Protein AF-A0AAE7DR07-F1 (afdb_monomer_lite)

Structure (mmCIF, N/CA/C/O backbone):
data_AF-A0AAE7DR07-F1
#
_entry.id   AF-A0AAE7DR07-F1
#
loop_
_atom_site.group_PDB
_atom_site.id
_atom_site.type_symbol
_atom_site.label_atom_id
_atom_site.label_alt_id
_atom_site.label_comp_id
_atom_site.label_asym_id
_atom_site.label_entity_id
_atom_site.label_seq_id
_atom_site.pdbx_PDB_ins_code
_atom_site.Cartn_x
_atom_site.Cartn_y
_atom_site.Cartn_z
_atom_site.occupancy
_atom_site.B_iso_or_equiv
_atom_site.auth_seq_id
_atom_site.auth_comp_id
_atom_site.auth_asym_id
_atom_site.auth_atom_id
_atom_site.pdbx_PDB_model_num
ATOM 1 N N . MET A 1 1 ? 10.749 20.088 -30.456 1.00 59.28 1 MET A N 1
ATOM 2 C CA . MET A 1 1 ? 9.952 19.580 -31.599 1.00 59.28 1 MET A CA 1
ATOM 3 C C . MET A 1 1 ? 8.479 19.833 -31.302 1.00 59.28 1 MET A C 1
ATOM 5 O O . MET A 1 1 ? 8.090 19.685 -30.151 1.00 59.28 1 MET A O 1
ATOM 9 N N . LYS A 1 2 ? 7.671 20.303 -32.264 1.00 79.38 2 LYS A N 1
ATOM 10 C CA . LYS A 1 2 ? 6.249 20.612 -32.000 1.00 79.38 2 LYS A CA 1
ATOM 11 C C . LYS A 1 2 ? 5.462 19.307 -31.802 1.00 79.38 2 LYS A C 1
ATOM 13 O O . LYS A 1 2 ? 5.676 18.372 -32.566 1.00 79.38 2 LYS A O 1
ATOM 18 N N . ARG A 1 3 ? 4.505 19.260 -30.861 1.00 79.38 3 ARG A N 1
ATOM 19 C CA . ARG A 1 3 ? 3.701 18.057 -30.527 1.00 79.38 3 ARG A CA 1
ATOM 20 C C . ARG A 1 3 ? 3.133 17.329 -31.753 1.00 79.38 3 ARG A C 1
ATOM 22 O O . ARG A 1 3 ? 3.210 16.110 -31.819 1.00 79.38 3 ARG A O 1
ATOM 29 N N . LYS A 1 4 ? 2.629 18.065 -32.755 1.00 85.88 4 LYS A N 1
ATOM 30 C CA . LYS A 1 4 ? 2.121 17.493 -34.021 1.00 85.88 4 LYS A CA 1
ATOM 31 C C . LYS A 1 4 ? 3.193 16.727 -34.807 1.00 85.88 4 LYS A C 1
ATOM 33 O O . LYS A 1 4 ? 2.910 15.668 -35.351 1.00 85.88 4 LYS A O 1
ATOM 38 N N . GLN A 1 5 ? 4.415 17.252 -34.843 1.00 86.31 5 GLN A N 1
ATOM 39 C CA . GLN A 1 5 ? 5.543 16.614 -35.517 1.00 86.31 5 GLN A CA 1
ATOM 40 C C . GLN A 1 5 ? 5.990 15.366 -34.752 1.00 86.31 5 GLN A C 1
ATOM 42 O O . GLN A 1 5 ? 6.134 14.311 -35.355 1.00 86.31 5 GLN A O 1
ATOM 47 N N . SER A 1 6 ? 6.104 15.450 -33.421 1.00 87.19 6 SER A N 1
ATOM 48 C CA . SER A 1 6 ? 6.412 14.279 -32.593 1.00 87.19 6 SER A CA 1
ATOM 49 C C . SER A 1 6 ? 5.360 13.176 -32.727 1.00 87.19 6 SER A C 1
ATOM 51 O O . SER A 1 6 ? 5.711 12.004 -32.805 1.00 87.19 6 SER A O 1
ATOM 53 N N . LEU A 1 7 ? 4.076 13.538 -32.809 1.00 88.56 7 LEU A N 1
ATOM 54 C CA . LEU A 1 7 ? 2.988 12.580 -33.005 1.00 88.56 7 LEU A CA 1
ATOM 55 C C . LEU A 1 7 ? 3.084 11.879 -34.365 1.00 88.56 7 LEU A C 1
ATOM 57 O O . LEU A 1 7 ? 2.931 10.664 -34.427 1.00 88.56 7 LEU A O 1
ATOM 61 N N . SER A 1 8 ? 3.383 12.621 -35.434 1.00 90.44 8 SER A N 1
ATOM 62 C CA . SER A 1 8 ? 3.589 12.038 -36.765 1.00 90.44 8 SER A CA 1
ATOM 63 C C . SER A 1 8 ? 4.778 11.079 -36.799 1.00 90.44 8 SER A C 1
ATOM 65 O O . SER A 1 8 ? 4.710 10.053 -37.467 1.00 90.44 8 SER A O 1
ATOM 67 N N . THR A 1 9 ? 5.867 11.410 -36.102 1.00 89.44 9 THR A N 1
ATOM 68 C CA . THR A 1 9 ? 7.101 10.618 -36.142 1.00 89.44 9 THR A CA 1
ATOM 69 C C . THR A 1 9 ? 7.050 9.410 -35.213 1.00 89.44 9 THR A C 1
ATOM 71 O O . THR A 1 9 ? 7.461 8.332 -35.616 1.00 89.44 9 THR A O 1
ATOM 74 N N . TYR A 1 10 ? 6.546 9.559 -33.985 1.00 91.44 10 TYR A N 1
ATOM 75 C CA . TYR A 1 10 ? 6.653 8.533 -32.937 1.00 91.44 10 TYR A CA 1
ATOM 76 C C . TYR A 1 10 ? 5.315 7.929 -32.520 1.00 91.44 10 TYR A C 1
ATOM 78 O O . TYR A 1 10 ? 5.304 6.944 -31.791 1.00 91.44 10 TYR A O 1
ATOM 86 N N . GLY A 1 11 ? 4.179 8.475 -32.965 1.00 88.44 11 GLY A N 1
ATOM 87 C CA . GLY A 1 11 ? 2.856 8.033 -32.512 1.00 88.44 11 GLY A CA 1
ATOM 88 C C . GLY A 1 11 ? 2.575 6.549 -32.766 1.00 88.44 11 GLY A C 1
ATOM 89 O O . GLY A 1 11 ? 1.855 5.930 -31.986 1.00 88.44 11 GLY A O 1
ATOM 90 N N . HIS A 1 12 ? 3.188 5.973 -33.804 1.00 90.50 12 HIS A N 1
ATOM 91 C CA . HIS A 1 12 ? 3.085 4.554 -34.153 1.00 90.50 12 HIS A CA 1
ATOM 92 C C . HIS A 1 12 ? 3.744 3.612 -33.129 1.00 90.50 12 HIS A C 1
ATOM 94 O O . HIS A 1 12 ? 3.425 2.428 -33.107 1.00 90.50 12 HIS A O 1
ATOM 100 N N . LEU A 1 13 ? 4.637 4.119 -32.272 1.00 88.88 13 LEU A N 1
ATOM 101 C CA . LEU A 1 13 ? 5.304 3.327 -31.233 1.00 88.88 13 LEU A CA 1
ATOM 102 C C . LEU A 1 13 ? 4.384 3.031 -30.041 1.00 88.88 13 LEU A C 1
ATOM 104 O O . LEU A 1 13 ? 4.622 2.082 -29.300 1.00 88.88 13 LEU A O 1
ATOM 108 N N . TYR A 1 14 ? 3.340 3.840 -29.844 1.00 91.12 14 TYR A N 1
ATOM 109 C CA . TYR A 1 14 ? 2.520 3.820 -28.638 1.00 91.12 14 TYR A CA 1
ATOM 110 C C . TYR A 1 14 ? 1.320 2.884 -28.759 1.00 91.12 14 TYR A C 1
ATOM 112 O O . TYR A 1 14 ? 0.389 3.156 -29.525 1.00 91.12 14 TYR A O 1
ATOM 120 N N . LYS A 1 15 ? 1.289 1.842 -27.925 1.00 86.88 15 LYS A N 1
ATOM 121 C CA . LYS A 1 15 ? 0.175 0.883 -27.841 1.00 86.88 15 LYS A CA 1
ATOM 122 C C . LYS A 1 15 ? -0.757 1.213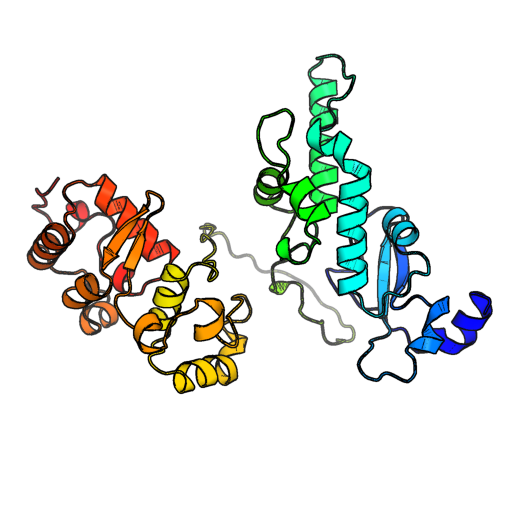 -26.678 1.00 86.88 15 LYS A C 1
ATOM 124 O O . LYS A 1 15 ? -0.283 1.622 -25.623 1.00 86.88 15 LYS A O 1
ATOM 129 N N . ARG A 1 16 ? -2.075 1.050 -26.845 1.00 82.38 16 ARG A N 1
ATOM 130 C CA . ARG A 1 16 ? -3.008 1.162 -25.708 1.00 82.38 16 ARG A CA 1
ATOM 131 C C . ARG A 1 16 ? -2.685 0.062 -24.704 1.00 82.38 16 ARG A C 1
ATOM 133 O O . ARG A 1 16 ? -2.460 -1.073 -25.103 1.00 82.38 16 ARG A O 1
ATOM 140 N N . SER A 1 17 ? -2.592 0.432 -23.436 1.00 70.31 17 SER A N 1
ATOM 141 C CA . SER A 1 17 ? -2.303 -0.495 -22.350 1.00 70.31 17 SER A CA 1
ATOM 142 C C . SER A 1 17 ? -2.982 0.018 -21.095 1.00 70.31 17 SER A C 1
ATOM 144 O O . SER A 1 17 ? -2.925 1.215 -20.810 1.00 70.31 17 SER A O 1
ATOM 146 N N . TYR A 1 18 ? -3.568 -0.900 -20.340 1.00 63.56 18 TYR A N 1
ATOM 147 C CA . TYR A 1 18 ? -4.213 -0.629 -19.064 1.00 63.56 18 TYR A CA 1
ATOM 148 C C . TYR A 1 18 ? -3.291 -1.112 -17.946 1.00 63.56 18 TYR A C 1
ATOM 150 O O . TYR A 1 18 ? -3.250 -2.303 -17.662 1.00 63.56 18 TYR A O 1
ATOM 158 N N . PRO A 1 19 ? -2.439 -0.235 -17.390 1.00 62.09 19 PRO A N 1
ATOM 159 C CA . PRO A 1 19 ? -1.456 -0.646 -16.392 1.00 62.09 19 PRO A CA 1
ATOM 160 C C . PRO A 1 19 ? -2.067 -0.889 -15.009 1.00 62.09 19 PRO A C 1
ATOM 162 O O . PRO A 1 19 ? -1.385 -1.438 -14.152 1.00 62.09 19 PRO A O 1
ATOM 165 N N . VAL A 1 20 ? -3.290 -0.401 -14.774 1.00 63.09 20 VAL A N 1
ATOM 166 C CA . VAL A 1 20 ? -3.906 -0.332 -13.445 1.00 63.09 20 VAL A CA 1
ATOM 167 C C . VAL A 1 20 ? -5.283 -0.992 -13.464 1.00 63.09 20 VAL A C 1
ATOM 169 O O . VAL A 1 20 ? -5.486 -1.913 -12.686 1.00 63.09 20 VAL A O 1
ATOM 172 N N . MET A 1 21 ? -6.206 -0.574 -14.344 1.00 67.00 21 MET A N 1
ATOM 173 C CA . MET A 1 21 ? -7.535 -1.199 -14.521 1.00 67.00 21 MET A CA 1
ATOM 174 C C . MET A 1 21 ? -8.112 -0.933 -15.921 1.00 67.00 21 MET A C 1
ATOM 176 O O . MET A 1 21 ? -7.560 -0.121 -16.665 1.00 67.00 21 MET A O 1
ATOM 180 N N . ASN A 1 22 ? -9.255 -1.554 -16.232 1.00 59.97 22 ASN A N 1
ATOM 181 C CA . ASN A 1 22 ? -10.036 -1.375 -17.463 1.00 59.97 22 ASN A CA 1
ATOM 182 C C . ASN A 1 22 ? -10.351 0.100 -17.814 1.00 59.97 22 ASN A C 1
ATOM 184 O O . ASN A 1 22 ? -10.103 1.043 -17.058 1.00 59.97 22 ASN A O 1
ATOM 188 N N . ASP A 1 23 ? -10.855 0.309 -19.028 1.00 64.81 23 ASP A N 1
ATOM 189 C CA . ASP A 1 23 ? -10.826 1.567 -19.781 1.00 64.81 23 ASP A CA 1
ATOM 190 C C . ASP A 1 23 ? -11.899 2.607 -19.435 1.00 64.81 23 ASP A C 1
ATOM 192 O O . ASP A 1 23 ? -12.171 3.517 -20.218 1.00 64.81 23 ASP A O 1
ATOM 196 N N . ASP A 1 24 ? -12.451 2.534 -18.228 1.00 78.44 24 ASP A N 1
ATOM 197 C CA . ASP A 1 24 ? -13.499 3.428 -17.734 1.00 78.44 24 ASP A CA 1
ATOM 198 C C . ASP A 1 24 ? -12.980 4.486 -16.743 1.00 78.44 24 ASP A C 1
ATOM 200 O O . ASP A 1 24 ? -13.731 5.372 -16.325 1.00 78.44 24 ASP A O 1
ATOM 204 N N . ARG A 1 25 ? -11.702 4.406 -16.344 1.00 86.75 25 ARG A N 1
ATOM 205 C CA . ARG A 1 25 ? -11.130 5.207 -15.249 1.00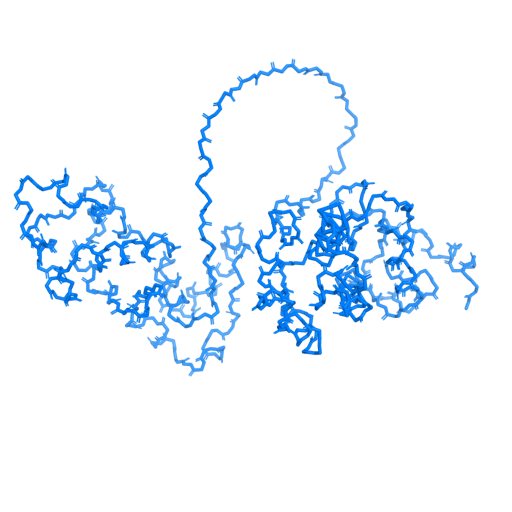 86.75 25 ARG A CA 1
ATOM 206 C C . ARG A 1 25 ? -9.738 5.748 -15.545 1.00 86.75 25 ARG A C 1
ATOM 208 O O . ARG A 1 25 ? -8.923 5.162 -16.260 1.00 86.75 25 ARG A O 1
ATOM 215 N N . CYS A 1 26 ? -9.434 6.876 -14.908 1.00 90.12 26 CYS A N 1
ATOM 216 C CA . CYS A 1 26 ? -8.102 7.458 -14.878 1.00 90.12 26 CYS A CA 1
ATOM 217 C C . CYS A 1 26 ? -7.123 6.493 -14.208 1.00 90.12 26 CYS A C 1
ATOM 219 O O . CYS A 1 26 ? -7.217 6.230 -13.010 1.00 90.12 26 CYS A O 1
ATOM 221 N N . GLN A 1 27 ? -6.114 6.058 -14.953 1.00 86.69 27 GLN A N 1
ATOM 222 C CA . GLN A 1 27 ? -5.135 5.071 -14.500 1.00 86.69 27 GLN A CA 1
ATOM 223 C C . GLN A 1 27 ? -4.257 5.577 -13.339 1.00 86.69 27 GLN A C 1
ATOM 225 O O . GLN A 1 27 ? -3.601 4.781 -12.683 1.00 86.69 27 GLN A O 1
ATOM 230 N N . CYS A 1 28 ? -4.242 6.883 -13.038 1.00 88.94 28 CYS A N 1
ATOM 231 C CA . CYS A 1 28 ? -3.494 7.428 -11.897 1.00 88.94 28 CYS A CA 1
ATOM 232 C C . CYS A 1 28 ? -4.349 7.770 -10.667 1.00 88.94 28 CYS A C 1
ATOM 234 O O . CYS A 1 28 ? -3.791 7.895 -9.580 1.00 88.94 28 CYS A O 1
ATOM 236 N N . CYS A 1 29 ? -5.664 7.983 -10.789 1.00 90.12 29 CYS A N 1
ATOM 237 C CA . CYS A 1 29 ? -6.486 8.406 -9.638 1.00 90.12 29 CYS A CA 1
ATOM 238 C C . CYS A 1 29 ? -7.927 7.878 -9.616 1.00 90.12 29 CYS A C 1
ATOM 240 O O . CYS A 1 29 ? -8.705 8.298 -8.765 1.00 90.12 29 CYS A O 1
ATOM 242 N N . GLY A 1 30 ? -8.316 7.017 -10.554 1.00 88.00 30 GLY A N 1
ATOM 243 C CA . GLY A 1 30 ? -9.626 6.364 -10.557 1.00 88.00 30 GLY A CA 1
ATOM 244 C C . GLY A 1 30 ? -10.815 7.252 -10.939 1.00 88.00 30 GLY A C 1
ATOM 245 O O . GLY A 1 30 ? -11.936 6.758 -10.969 1.00 88.00 30 GLY A O 1
ATOM 246 N N . GLU A 1 31 ? -10.597 8.540 -11.235 1.00 89.00 31 GLU A N 1
ATOM 247 C CA . GLU A 1 31 ? -11.641 9.459 -11.717 1.00 89.00 31 GLU A CA 1
ATOM 248 C C . GLU A 1 31 ? -12.225 8.964 -13.048 1.00 89.00 31 GLU A C 1
ATOM 250 O O . GLU A 1 31 ? -11.477 8.486 -13.896 1.00 89.00 31 GLU A O 1
ATOM 255 N N . GLN A 1 32 ? -13.538 9.092 -13.231 1.00 88.56 32 GLN A N 1
ATOM 256 C CA . GLN A 1 32 ? -14.258 8.606 -14.418 1.00 88.56 32 GLN A CA 1
ATOM 257 C C . GLN A 1 32 ? -14.586 9.736 -15.402 1.00 88.56 32 GLN A C 1
ATOM 259 O O . GLN A 1 32 ? -14.858 9.503 -16.578 1.00 88.56 32 GLN A O 1
ATOM 264 N N . ALA A 1 33 ? -14.558 10.987 -14.940 1.00 84.81 33 ALA A N 1
ATOM 265 C CA . ALA A 1 33 ? -14.891 12.134 -15.768 1.00 84.81 33 ALA A CA 1
ATOM 266 C C . ALA A 1 33 ? -13.686 12.678 -16.557 1.00 84.81 33 ALA A C 1
ATOM 268 O O . ALA A 1 33 ? -12.563 12.764 -16.055 1.00 84.81 33 ALA A O 1
ATOM 269 N N . SER A 1 34 ? -13.963 13.184 -17.767 1.00 87.06 34 SER A N 1
ATOM 270 C CA . SER A 1 34 ? -13.002 13.935 -18.600 1.00 87.06 34 SER A CA 1
ATOM 271 C C . SER A 1 34 ? -11.700 13.171 -18.874 1.00 87.06 34 SER A C 1
ATOM 273 O O . SER A 1 34 ? -10.603 13.672 -18.604 1.00 87.06 34 SER A O 1
ATOM 275 N N . LEU A 1 35 ? -11.845 11.941 -19.366 1.00 90.69 35 LEU A N 1
ATOM 276 C CA . LEU A 1 35 ? -10.747 11.029 -19.655 1.00 90.69 35 LEU A CA 1
ATOM 277 C C . LEU A 1 35 ? -10.160 11.259 -21.049 1.00 90.69 35 LEU A C 1
ATOM 279 O O . LEU A 1 35 ? -10.882 11.380 -22.037 1.00 90.69 35 LEU A O 1
ATOM 283 N N . GLU A 1 36 ? -8.834 11.288 -21.125 1.00 91.25 36 GLU A N 1
ATOM 284 C CA . GLU A 1 36 ? -8.071 11.483 -22.351 1.00 91.25 36 GLU A CA 1
ATOM 285 C C . GLU A 1 36 ? -6.917 10.482 -22.434 1.00 91.25 36 GLU A C 1
ATOM 287 O O . GLU A 1 36 ? -6.313 10.101 -21.430 1.00 91.25 36 GLU A O 1
ATOM 292 N N . TRP A 1 37 ? -6.580 10.077 -23.656 1.00 91.00 37 TRP A N 1
ATOM 293 C CA . TRP A 1 37 ? -5.427 9.220 -23.910 1.00 91.00 37 TRP A CA 1
ATOM 294 C C . TRP A 1 37 ? -4.125 10.020 -23.833 1.00 91.00 37 TRP A C 1
ATOM 296 O O . TRP A 1 37 ? -3.835 10.843 -24.708 1.00 91.00 37 TRP A O 1
ATOM 306 N N . ASP A 1 38 ? -3.316 9.727 -22.821 1.00 91.06 38 ASP A N 1
ATOM 307 C CA . ASP A 1 38 ? -1.972 10.270 -22.661 1.00 91.06 38 ASP A CA 1
ATOM 308 C C . ASP A 1 38 ? -0.902 9.309 -23.197 1.00 91.06 38 ASP A C 1
ATOM 310 O O . ASP A 1 38 ? -1.106 8.099 -23.280 1.00 91.06 38 ASP A O 1
ATOM 314 N N . HIS A 1 39 ? 0.241 9.868 -23.591 1.00 91.50 39 HIS A N 1
ATOM 315 C CA . HIS A 1 39 ? 1.392 9.127 -24.099 1.00 91.50 39 HIS A CA 1
ATOM 316 C C . HIS A 1 39 ? 2.428 8.976 -22.980 1.00 91.50 39 HIS A C 1
ATOM 318 O O . HIS A 1 39 ? 2.892 9.973 -22.430 1.00 91.50 39 HIS A O 1
ATOM 324 N N . CYS A 1 40 ? 2.830 7.741 -22.679 1.00 89.00 40 CYS A N 1
ATOM 325 C CA . CYS A 1 40 ? 3.895 7.422 -21.734 1.00 89.00 40 CYS A CA 1
ATOM 326 C C . CYS A 1 40 ? 5.031 6.667 -22.452 1.00 89.00 40 CYS A C 1
ATOM 328 O O . CYS A 1 40 ? 4.776 5.576 -22.968 1.00 89.00 40 CYS A O 1
ATOM 330 N N . PRO A 1 41 ? 6.260 7.213 -22.522 1.00 89.94 41 PRO A N 1
ATOM 331 C CA . PRO A 1 41 ? 6.664 8.566 -22.107 1.00 89.94 41 PRO A CA 1
ATOM 332 C C . PRO A 1 41 ? 5.957 9.663 -22.917 1.00 89.94 41 PRO A C 1
ATOM 334 O O . PRO A 1 41 ? 5.370 9.372 -23.958 1.00 89.94 41 PRO A O 1
ATOM 337 N N . ALA A 1 42 ? 6.026 10.928 -22.489 1.00 91.06 42 ALA A N 1
ATOM 338 C CA . ALA A 1 42 ? 5.371 12.028 -23.206 1.00 91.06 42 ALA A CA 1
ATOM 339 C C . ALA A 1 42 ? 5.782 12.064 -24.692 1.00 91.06 42 ALA A C 1
ATOM 341 O O . ALA A 1 42 ? 6.959 11.957 -25.039 1.00 91.06 42 ALA A O 1
ATOM 342 N N . ILE A 1 43 ? 4.812 12.245 -25.597 1.00 90.12 43 ILE A N 1
ATOM 343 C CA . ILE A 1 43 ? 5.061 12.177 -27.052 1.00 90.12 43 ILE A CA 1
ATOM 344 C C . ILE A 1 43 ? 6.137 13.173 -27.512 1.00 90.12 43 ILE A C 1
ATOM 346 O O . ILE A 1 43 ? 6.881 12.917 -28.453 1.00 90.12 43 ILE A O 1
ATOM 350 N N . THR A 1 44 ? 6.242 14.315 -26.837 1.00 88.44 44 THR A N 1
ATOM 351 C CA . THR A 1 44 ? 7.212 15.389 -27.096 1.00 88.44 44 THR A CA 1
ATOM 352 C C . THR A 1 44 ? 8.644 15.032 -26.684 1.00 88.44 44 THR A C 1
ATOM 354 O O . THR A 1 44 ? 9.584 15.670 -27.168 1.00 88.44 44 THR A O 1
ATOM 357 N N . THR A 1 45 ? 8.820 14.020 -25.830 1.00 87.62 45 THR A N 1
ATOM 358 C CA . THR A 1 45 ? 10.110 13.543 -25.309 1.00 87.62 45 THR A CA 1
ATOM 359 C C . THR A 1 45 ? 10.490 12.155 -25.835 1.00 87.62 45 THR A C 1
ATOM 361 O O . THR A 1 45 ? 11.613 11.709 -25.610 1.00 87.62 45 THR A O 1
ATOM 364 N N . ALA A 1 46 ? 9.616 11.516 -26.623 1.00 86.94 46 ALA A N 1
ATOM 365 C CA . ALA A 1 46 ? 9.789 10.188 -27.219 1.00 86.94 46 ALA A CA 1
ATOM 366 C C . ALA A 1 46 ? 11.166 9.953 -27.870 1.00 86.94 46 ALA A C 1
ATOM 368 O O . ALA A 1 46 ? 11.758 8.883 -27.714 1.00 86.94 46 ALA A O 1
ATOM 369 N N . GLN A 1 47 ? 11.715 10.962 -28.556 1.00 89.31 47 GLN A N 1
ATOM 370 C CA . GLN A 1 47 ? 13.023 10.880 -29.216 1.00 89.31 47 GLN A CA 1
ATOM 371 C C . GLN A 1 47 ? 14.179 10.521 -28.271 1.00 89.31 47 GLN A C 1
ATOM 373 O O . GLN A 1 47 ? 15.180 9.973 -28.725 1.00 89.31 47 GLN A O 1
ATOM 378 N N . LEU A 1 48 ? 14.055 10.830 -26.976 1.00 88.94 48 LEU A N 1
ATOM 379 C CA . LEU A 1 48 ? 15.085 10.554 -25.973 1.00 88.94 48 LEU A CA 1
ATOM 380 C C . LEU A 1 48 ? 15.126 9.075 -25.578 1.00 88.94 48 LEU A C 1
ATOM 382 O O . LEU A 1 48 ? 16.147 8.597 -25.096 1.00 88.94 48 LEU A O 1
ATOM 386 N N . PHE A 1 49 ? 14.031 8.350 -25.809 1.00 87.31 49 PHE A N 1
ATOM 387 C CA . PHE A 1 49 ? 13.840 6.986 -25.323 1.00 87.31 49 PHE A CA 1
ATOM 388 C C . PHE A 1 49 ? 13.781 5.946 -26.443 1.00 87.31 49 PHE A C 1
ATOM 390 O O . PHE A 1 49 ? 13.901 4.760 -26.175 1.00 87.31 49 PHE A O 1
ATOM 397 N N . VAL A 1 50 ? 13.667 6.371 -27.707 1.00 86.25 50 VAL A N 1
ATOM 398 C CA . VAL A 1 50 ? 13.455 5.479 -28.865 1.00 86.25 50 VAL A CA 1
ATOM 399 C C . VAL A 1 50 ? 14.540 4.413 -29.055 1.00 86.25 50 VAL A C 1
ATOM 401 O O . VAL A 1 50 ? 14.280 3.372 -29.644 1.00 86.25 50 VAL A O 1
ATOM 404 N N . ARG A 1 51 ? 15.766 4.675 -28.587 1.00 84.38 51 ARG A N 1
ATOM 405 C CA . ARG A 1 51 ? 16.895 3.734 -28.684 1.00 84.38 51 ARG A CA 1
ATOM 406 C C . ARG A 1 51 ? 17.027 2.817 -27.465 1.00 84.38 51 ARG A C 1
ATOM 408 O O . ARG A 1 51 ? 17.935 1.997 -27.442 1.00 84.38 51 ARG A O 1
ATOM 415 N N . ASN A 1 52 ? 16.179 2.994 -26.454 1.00 81.06 52 ASN A N 1
ATOM 416 C CA . ASN A 1 52 ? 16.192 2.209 -25.231 1.00 81.06 52 ASN A CA 1
ATOM 417 C C . ASN A 1 52 ? 15.094 1.143 -25.307 1.00 81.06 52 ASN A C 1
ATOM 419 O O . ASN A 1 52 ? 13.909 1.442 -25.174 1.00 81.06 52 ASN A O 1
ATOM 423 N N . ASP A 1 53 ? 15.512 -0.098 -25.514 1.00 76.69 53 ASP A N 1
ATOM 424 C CA . ASP A 1 53 ? 14.660 -1.282 -25.631 1.00 76.69 53 ASP A CA 1
ATOM 425 C C . ASP A 1 53 ? 13.902 -1.628 -24.340 1.00 76.69 53 ASP A C 1
ATOM 427 O O . ASP A 1 53 ? 12.877 -2.307 -24.388 1.00 76.69 53 ASP A O 1
ATOM 431 N N . LYS A 1 54 ? 14.350 -1.117 -23.188 1.00 76.44 54 LYS A N 1
ATOM 432 C CA . LYS A 1 54 ? 13.686 -1.324 -21.892 1.00 76.44 54 LYS A CA 1
ATOM 433 C C . LYS A 1 54 ? 12.485 -0.404 -21.669 1.00 76.44 54 LYS A C 1
ATOM 435 O O . LYS A 1 54 ? 11.705 -0.645 -20.750 1.00 76.44 54 LYS A O 1
ATOM 440 N N . ILE A 1 55 ? 12.328 0.656 -22.467 1.00 78.44 55 ILE A N 1
ATOM 441 C CA . ILE A 1 55 ? 11.247 1.632 -22.287 1.00 78.44 55 ILE A CA 1
ATOM 442 C C . ILE A 1 55 ? 10.054 1.253 -23.158 1.00 78.44 55 ILE A C 1
ATOM 444 O O . ILE A 1 55 ? 10.119 1.244 -24.387 1.00 78.44 55 ILE A O 1
ATOM 448 N N . ARG A 1 56 ? 8.925 0.977 -22.502 1.00 82.25 56 ARG A N 1
ATOM 449 C CA . ARG A 1 56 ? 7.664 0.664 -23.175 1.00 82.25 56 ARG A CA 1
ATOM 450 C C . ARG A 1 56 ? 6.921 1.948 -23.533 1.00 82.25 56 ARG A C 1
ATOM 452 O O . ARG A 1 56 ? 6.615 2.758 -22.665 1.00 82.25 56 ARG A O 1
ATOM 459 N N . PHE A 1 57 ? 6.572 2.084 -24.808 1.00 85.69 57 PHE A N 1
ATOM 460 C CA . PHE A 1 57 ? 5.750 3.175 -25.322 1.00 85.69 57 PHE A CA 1
ATOM 461 C C . PHE A 1 57 ? 4.272 2.780 -25.245 1.00 85.69 57 PHE A C 1
ATOM 463 O O . PHE A 1 57 ? 3.790 1.967 -26.039 1.00 85.69 57 PHE A O 1
ATOM 470 N N . ILE A 1 58 ? 3.547 3.338 -24.277 1.00 87.12 58 ILE A N 1
ATOM 471 C CA . ILE A 1 58 ? 2.148 2.989 -24.008 1.00 87.12 58 ILE A CA 1
ATOM 472 C C . ILE A 1 58 ? 1.233 4.215 -23.983 1.00 87.12 58 ILE A C 1
ATOM 474 O O . ILE A 1 58 ? 1.659 5.325 -23.663 1.00 87.12 58 ILE A O 1
ATOM 478 N N . LYS A 1 59 ? -0.044 4.015 -24.311 1.00 89.12 59 LYS A N 1
ATOM 479 C CA . LYS A 1 59 ? -1.108 4.996 -24.094 1.00 89.12 59 LYS A CA 1
ATOM 480 C C . LYS A 1 59 ? -1.907 4.601 -22.873 1.00 89.12 59 LYS A C 1
ATOM 482 O O . LYS A 1 59 ? -2.374 3.467 -22.809 1.00 89.12 59 LYS A O 1
ATOM 487 N N . VAL A 1 60 ? -2.082 5.551 -21.966 1.00 87.94 60 VAL A N 1
ATOM 488 C CA . VAL A 1 60 ? -2.816 5.369 -20.712 1.00 87.94 60 VAL A CA 1
ATOM 489 C C . VAL A 1 60 ? -3.940 6.386 -20.627 1.00 87.94 60 VAL A C 1
ATOM 491 O O . VAL A 1 60 ? -3.805 7.514 -21.102 1.00 87.94 60 VAL A O 1
ATOM 494 N N . LEU A 1 61 ? -5.065 5.977 -20.055 1.00 89.62 61 LEU A N 1
ATOM 495 C CA . LEU A 1 61 ? -6.234 6.831 -19.921 1.00 89.62 61 LEU A CA 1
ATOM 496 C C . LEU A 1 61 ? -6.106 7.685 -18.656 1.00 89.62 61 LEU A C 1
ATOM 498 O O . LEU A 1 61 ? -5.996 7.147 -17.558 1.00 89.62 61 LEU A O 1
ATOM 502 N N . LEU A 1 62 ? -6.098 9.009 -18.783 1.00 92.19 62 LEU A N 1
ATOM 503 C CA . LEU A 1 62 ? -5.933 9.927 -17.654 1.00 92.19 62 LEU A CA 1
ATOM 504 C C . LEU A 1 62 ? -7.052 10.960 -17.620 1.00 92.19 62 LEU A C 1
ATOM 506 O O . LEU A 1 62 ? -7.472 11.464 -18.657 1.00 92.19 62 LEU A O 1
ATOM 510 N N . CYS A 1 63 ? -7.489 11.345 -16.422 1.00 93.62 63 CYS A N 1
ATOM 511 C CA . CYS A 1 63 ? -8.323 12.531 -16.276 1.00 93.62 63 CYS A CA 1
ATOM 512 C C . CYS A 1 63 ? -7.500 13.797 -16.549 1.00 93.62 63 CYS A C 1
ATOM 514 O O . CYS A 1 63 ? -6.274 13.823 -16.376 1.00 93.62 63 CYS A O 1
ATOM 516 N N . LYS A 1 64 ? -8.192 14.876 -16.922 1.00 92.75 64 LYS A N 1
ATOM 517 C CA . LYS A 1 64 ? -7.584 16.175 -17.243 1.00 92.75 64 LYS A CA 1
ATOM 518 C C . LYS A 1 64 ? -6.592 16.676 -16.187 1.00 92.75 64 LYS A C 1
ATOM 520 O O . LYS A 1 64 ? -5.544 17.205 -16.540 1.00 92.75 64 LYS A O 1
ATOM 525 N N . GLU A 1 65 ? -6.897 16.510 -14.900 1.00 93.81 65 GLU A N 1
ATOM 526 C CA . GLU A 1 65 ? -6.004 16.953 -13.824 1.00 93.81 65 GLU A CA 1
ATOM 527 C C . GLU A 1 65 ? -4.692 16.157 -13.788 1.00 93.81 65 GLU A C 1
ATOM 529 O O . GLU A 1 65 ? -3.622 16.760 -13.764 1.00 93.81 65 GLU A O 1
ATOM 534 N N . CYS A 1 66 ? -4.750 14.823 -13.838 1.00 94.19 66 CYS A N 1
ATOM 535 C CA . CYS A 1 66 ? -3.547 13.986 -13.856 1.00 94.19 66 CYS A CA 1
ATOM 536 C C . CYS A 1 66 ? -2.702 14.242 -15.108 1.00 94.19 66 CYS A C 1
ATOM 538 O O . CYS A 1 66 ? -1.480 14.337 -15.016 1.00 94.19 66 CYS A O 1
ATOM 540 N N . ASN A 1 67 ? -3.353 14.420 -16.260 1.00 92.06 67 ASN A N 1
ATOM 541 C CA . ASN A 1 67 ? -2.674 14.751 -17.510 1.00 92.06 67 ASN A CA 1
ATOM 542 C C . ASN A 1 67 ? -1.941 16.107 -17.413 1.00 92.06 67 ASN A C 1
ATOM 544 O O . ASN A 1 67 ? -0.793 16.230 -17.833 1.00 92.06 67 ASN A O 1
ATOM 548 N N . LEU A 1 68 ? -2.556 17.115 -16.779 1.00 91.81 68 LEU A N 1
ATOM 549 C CA . LEU A 1 68 ? -1.922 18.416 -16.530 1.00 91.81 68 LEU A CA 1
ATOM 550 C C . LEU A 1 68 ? -0.753 18.339 -15.540 1.00 91.81 68 LEU A C 1
ATOM 552 O O . LEU A 1 68 ? 0.257 19.005 -15.757 1.00 91.81 68 LEU A O 1
ATOM 556 N N . ILE A 1 69 ? -0.878 17.540 -14.474 1.00 93.19 69 ILE A N 1
ATOM 557 C CA . ILE A 1 69 ? 0.204 17.312 -13.503 1.00 93.19 69 ILE A CA 1
ATOM 558 C C . ILE A 1 69 ? 1.442 16.743 -14.206 1.00 93.19 69 ILE A C 1
ATOM 560 O O . ILE A 1 69 ? 2.560 17.196 -13.955 1.00 93.19 69 ILE A O 1
ATOM 564 N N . LEU A 1 70 ? 1.235 15.760 -15.085 1.00 91.88 70 LEU A N 1
ATOM 565 C CA . LEU A 1 70 ? 2.312 15.071 -15.787 1.00 91.88 70 LEU A CA 1
ATOM 566 C C . LEU A 1 70 ? 2.903 15.907 -16.916 1.00 91.88 70 LEU A C 1
ATOM 568 O O . LEU A 1 70 ? 4.125 15.983 -17.034 1.00 91.88 70 LEU A O 1
ATOM 572 N N . SER A 1 71 ? 2.057 16.555 -17.722 1.00 87.06 71 SER A N 1
ATOM 573 C CA . SER A 1 71 ? 2.479 17.403 -18.839 1.00 87.06 71 SER A CA 1
ATOM 574 C C . SER A 1 71 ? 3.578 16.716 -19.684 1.00 87.06 71 SER A C 1
ATOM 576 O O . SER A 1 71 ? 3.547 15.503 -19.914 1.00 87.06 71 SER A O 1
ATOM 578 N N . ASP A 1 72 ? 4.577 17.479 -20.123 1.00 80.44 72 ASP A N 1
ATOM 579 C CA . ASP A 1 72 ? 5.748 17.001 -20.862 1.00 80.44 72 ASP A CA 1
ATOM 580 C C . ASP A 1 72 ? 6.937 16.634 -19.941 1.00 80.44 72 ASP A C 1
ATOM 582 O O . ASP A 1 72 ? 8.096 16.708 -20.358 1.00 80.44 72 ASP A O 1
ATOM 586 N N . GLN A 1 73 ? 6.689 16.251 -18.679 1.00 83.81 73 GLN A N 1
ATOM 587 C CA . GLN A 1 73 ? 7.764 15.826 -17.773 1.00 83.81 73 GLN A CA 1
ATOM 588 C C . GLN A 1 73 ? 8.526 14.607 -18.323 1.00 83.81 73 GLN A C 1
ATOM 590 O O . GLN A 1 73 ? 7.956 13.710 -18.955 1.00 83.81 73 GLN A O 1
ATOM 595 N N . LEU A 1 74 ? 9.834 14.569 -18.050 1.00 86.50 74 LEU A N 1
ATOM 596 C CA . LEU A 1 74 ? 10.766 13.523 -18.485 1.00 86.50 74 LEU A CA 1
ATOM 597 C C . LEU A 1 74 ? 10.653 12.262 -17.618 1.00 86.50 74 LEU A C 1
ATOM 599 O O . LEU A 1 74 ? 11.597 11.869 -16.942 1.00 86.50 74 LEU A O 1
ATOM 603 N N . LEU A 1 75 ? 9.480 11.639 -17.650 1.00 85.56 75 LEU A N 1
ATOM 604 C CA . LEU A 1 75 ? 9.181 10.405 -16.930 1.00 85.56 75 LEU A CA 1
ATOM 605 C C . LEU A 1 75 ? 9.059 9.263 -17.954 1.00 85.56 75 LEU A C 1
ATOM 607 O O . LEU A 1 75 ? 8.129 9.303 -18.771 1.00 85.56 75 LEU A O 1
ATOM 611 N N . PRO A 1 76 ? 10.014 8.309 -17.974 1.00 80.62 76 PRO A N 1
ATOM 612 C CA . PRO A 1 76 ? 10.133 7.320 -19.046 1.00 80.62 76 PRO A CA 1
ATOM 613 C C . PRO A 1 76 ? 9.082 6.208 -18.971 1.00 80.62 76 PRO A C 1
ATOM 615 O O . PRO A 1 76 ? 8.703 5.657 -20.001 1.00 80.62 76 PRO A O 1
ATOM 618 N N . ASP A 1 77 ? 8.612 5.886 -17.770 1.00 81.50 77 ASP A N 1
ATOM 619 C CA . ASP A 1 77 ? 7.735 4.753 -17.496 1.00 81.50 77 ASP A CA 1
ATOM 620 C C . ASP A 1 77 ? 6.475 5.164 -16.720 1.00 81.50 77 ASP A C 1
ATOM 622 O O . ASP A 1 77 ? 6.378 6.251 -16.138 1.00 81.50 77 ASP A O 1
ATOM 626 N N . PHE A 1 78 ? 5.479 4.279 -16.749 1.00 84.56 78 PHE A N 1
ATOM 627 C CA . PHE A 1 78 ? 4.198 4.528 -16.105 1.00 84.56 78 PHE A CA 1
ATOM 628 C C . PHE A 1 78 ? 4.279 4.555 -14.574 1.00 84.56 78 PHE A C 1
ATOM 630 O O . PHE A 1 78 ? 3.713 5.494 -14.021 1.00 84.56 78 PHE A O 1
ATOM 637 N N . PRO A 1 79 ? 4.978 3.632 -13.879 1.00 83.25 79 PRO A N 1
ATOM 638 C CA . PRO A 1 79 ? 5.175 3.732 -12.431 1.00 83.25 79 PRO A CA 1
ATOM 639 C C . PRO A 1 79 ? 5.691 5.106 -11.983 1.00 83.25 79 PRO A C 1
ATOM 641 O O . PRO A 1 79 ? 5.088 5.740 -11.119 1.00 83.25 79 PRO A O 1
ATOM 644 N N . SER A 1 80 ? 6.723 5.636 -12.638 1.00 83.06 80 SER A N 1
ATOM 645 C CA . SER A 1 80 ? 7.266 6.967 -12.348 1.00 83.06 80 SER A CA 1
ATOM 646 C C . SER A 1 80 ? 6.210 8.073 -12.494 1.00 83.06 80 SER A C 1
ATOM 648 O O . SER A 1 80 ? 6.087 8.949 -11.633 1.00 83.06 80 SER A O 1
ATOM 650 N N . ARG A 1 81 ? 5.400 8.031 -13.563 1.00 87.38 81 ARG A N 1
ATOM 651 C CA . ARG A 1 81 ? 4.273 8.963 -13.775 1.00 87.38 81 ARG A CA 1
ATOM 652 C C . ARG A 1 81 ? 3.187 8.787 -12.712 1.00 87.38 81 ARG A C 1
ATOM 654 O O . ARG A 1 81 ? 2.709 9.773 -12.155 1.00 87.38 81 ARG A O 1
ATOM 661 N N . PHE A 1 82 ? 2.825 7.549 -12.400 1.00 88.88 82 PHE A N 1
ATOM 662 C CA . PHE A 1 82 ? 1.821 7.204 -11.403 1.00 88.88 82 PHE A CA 1
ATOM 663 C C . PHE A 1 82 ? 2.172 7.794 -10.033 1.00 88.88 82 PHE A C 1
ATOM 665 O O . PHE A 1 82 ? 1.389 8.575 -9.491 1.00 88.88 82 PHE A O 1
ATOM 672 N N . TYR A 1 83 ? 3.374 7.514 -9.522 1.00 86.69 83 TYR A N 1
ATOM 673 C CA . TYR A 1 83 ? 3.826 8.027 -8.227 1.00 86.69 83 TYR A CA 1
ATOM 674 C C . TYR A 1 83 ? 3.965 9.549 -8.218 1.00 86.69 83 TYR A C 1
ATOM 676 O O . TYR A 1 83 ? 3.518 10.191 -7.270 1.00 86.69 83 TYR A O 1
ATOM 684 N N . THR A 1 84 ? 4.446 10.149 -9.312 1.00 90.62 84 THR A N 1
ATOM 685 C CA . THR A 1 84 ? 4.482 11.614 -9.448 1.00 90.62 84 THR A CA 1
ATOM 686 C C . THR A 1 84 ? 3.089 12.230 -9.294 1.00 90.62 84 THR A C 1
ATOM 688 O O . THR A 1 84 ? 2.927 13.253 -8.630 1.00 90.62 84 THR A O 1
ATOM 691 N N . VAL A 1 85 ? 2.050 11.618 -9.874 1.00 93.81 85 VAL A N 1
ATOM 692 C CA . VAL A 1 85 ? 0.673 12.100 -9.697 1.00 93.81 85 VAL A CA 1
ATOM 693 C C . VAL A 1 85 ? 0.230 11.988 -8.240 1.00 93.81 85 VAL A C 1
ATOM 695 O O . VAL A 1 85 ? -0.369 12.936 -7.732 1.00 93.81 85 VAL A O 1
ATOM 698 N N . LYS A 1 86 ? 0.536 10.880 -7.553 1.00 91.56 86 LYS A N 1
ATOM 699 C CA . LYS A 1 86 ? 0.171 10.692 -6.137 1.00 91.56 86 LYS A CA 1
ATOM 700 C C . LYS A 1 86 ? 0.774 11.764 -5.246 1.00 91.56 86 LYS A C 1
ATOM 702 O O . LYS A 1 86 ? 0.061 12.414 -4.485 1.00 91.56 86 LYS A O 1
ATOM 707 N N . GLU A 1 87 ? 2.067 11.992 -5.408 1.00 93.50 87 GLU A N 1
ATOM 708 C CA . GLU A 1 87 ? 2.815 13.017 -4.691 1.00 93.50 87 GLU A CA 1
ATOM 709 C C . GLU A 1 87 ? 2.224 14.415 -4.912 1.00 93.50 87 GLU A C 1
ATOM 711 O O . GLU A 1 87 ? 1.943 15.144 -3.961 1.00 93.50 87 GLU A O 1
ATOM 716 N N . ARG A 1 88 ? 1.927 14.769 -6.164 1.00 94.94 88 ARG A N 1
ATOM 717 C CA . ARG A 1 88 ? 1.364 16.082 -6.509 1.00 94.94 88 ARG A CA 1
ATOM 718 C C . ARG A 1 88 ? -0.064 16.282 -6.013 1.00 94.94 88 ARG A C 1
ATOM 720 O O . ARG A 1 88 ? -0.411 17.399 -5.630 1.00 94.94 88 ARG A O 1
ATOM 727 N N . LEU A 1 89 ? -0.885 15.231 -6.000 1.00 94.56 89 LEU A N 1
ATOM 728 C CA . LEU A 1 89 ? -2.216 15.280 -5.391 1.00 94.56 89 LEU A CA 1
ATOM 729 C C . LEU A 1 89 ? -2.117 15.489 -3.873 1.00 94.56 89 LEU A C 1
ATOM 731 O O . LEU A 1 89 ? -2.838 16.332 -3.339 1.00 94.56 89 LEU A O 1
ATOM 735 N N . LEU A 1 90 ? -1.188 14.801 -3.199 1.00 93.88 90 LEU A N 1
ATOM 736 C CA . LEU A 1 90 ? -0.917 14.987 -1.770 1.00 93.88 90 LEU A CA 1
ATOM 737 C C . LEU A 1 90 ? -0.456 16.411 -1.444 1.00 93.88 90 LEU A C 1
ATOM 739 O O . LEU A 1 90 ? -0.983 17.022 -0.518 1.00 93.88 90 LEU A O 1
ATOM 743 N N . GLU A 1 91 ? 0.489 16.970 -2.208 1.00 94.50 91 GLU A N 1
ATOM 744 C CA . GLU A 1 91 ? 0.936 18.358 -2.013 1.00 94.50 91 GLU A CA 1
ATOM 745 C C . GLU A 1 91 ? -0.213 19.349 -2.174 1.00 94.50 91 GLU A C 1
ATOM 747 O O . GLU A 1 91 ? -0.387 20.245 -1.349 1.00 94.50 91 GLU A O 1
ATOM 752 N N . ARG A 1 92 ? -0.996 19.185 -3.244 1.00 94.62 92 ARG A N 1
ATOM 753 C CA . ARG A 1 92 ? -2.067 20.113 -3.597 1.00 94.62 92 ARG A CA 1
ATOM 754 C C . ARG A 1 92 ? -3.192 20.126 -2.568 1.00 94.62 92 ARG A C 1
ATOM 756 O O . ARG A 1 92 ? -3.717 21.195 -2.276 1.00 94.62 92 ARG A O 1
ATOM 763 N N . HIS A 1 93 ? -3.558 18.957 -2.049 1.00 94.38 93 HIS A N 1
ATOM 764 C CA . HIS A 1 93 ? -4.709 18.787 -1.162 1.00 94.38 93 HIS A CA 1
ATOM 765 C C . HIS A 1 93 ? -4.330 18.619 0.309 1.00 94.38 93 HIS A C 1
ATOM 767 O O . HIS A 1 93 ? -5.197 18.329 1.123 1.00 94.38 93 HIS A O 1
ATOM 773 N N . LYS A 1 94 ? -3.065 18.838 0.687 1.00 94.38 94 LYS A N 1
ATOM 774 C CA . LYS A 1 94 ? -2.594 18.685 2.072 1.00 94.38 94 LYS A CA 1
ATOM 775 C C . LYS A 1 94 ? -3.495 19.383 3.095 1.00 94.38 94 LYS A C 1
ATOM 777 O O . LYS A 1 94 ? -3.840 18.783 4.104 1.00 94.38 94 LYS A O 1
ATOM 782 N N . HIS A 1 95 ? -3.851 20.643 2.851 1.00 92.69 95 HIS A N 1
ATOM 783 C CA . HIS A 1 95 ? -4.678 21.409 3.786 1.00 92.69 95 HIS A CA 1
ATOM 784 C C . HIS A 1 95 ? -6.101 20.851 3.881 1.00 92.69 95 HIS A C 1
ATOM 786 O O . HIS A 1 95 ? -6.556 20.602 4.991 1.00 92.69 95 HIS A O 1
ATOM 792 N N . ASP A 1 96 ? -6.733 20.557 2.738 1.00 93.12 96 ASP A N 1
ATOM 793 C CA . ASP A 1 96 ? -8.049 19.903 2.675 1.00 93.12 96 ASP A CA 1
ATOM 794 C C . ASP A 1 96 ? -8.052 18.536 3.392 1.00 93.12 96 ASP A C 1
ATOM 796 O O . ASP A 1 96 ? -9.055 18.152 3.981 1.00 93.12 96 ASP A O 1
ATOM 800 N N . LEU A 1 97 ? -6.950 17.778 3.332 1.00 92.69 97 LEU A N 1
ATOM 801 C CA . LEU A 1 97 ? -6.831 16.480 4.004 1.00 92.69 97 LEU A CA 1
ATOM 802 C C . LEU A 1 97 ? -6.704 16.637 5.521 1.00 92.69 97 LEU A C 1
ATOM 804 O O . LEU A 1 97 ? -7.374 15.929 6.263 1.00 92.69 97 LEU A O 1
ATOM 808 N N . ILE A 1 98 ? -5.870 17.574 5.982 1.00 93.06 98 ILE A N 1
ATOM 809 C CA . ILE A 1 98 ? -5.683 17.842 7.416 1.00 93.06 98 ILE A CA 1
ATOM 810 C C . ILE A 1 98 ? -6.990 18.342 8.040 1.00 93.06 98 ILE A C 1
ATOM 812 O O . ILE A 1 98 ? -7.348 17.918 9.133 1.00 93.06 98 ILE A O 1
ATOM 816 N N . SER A 1 99 ? -7.726 19.210 7.347 1.00 90.50 99 SER A N 1
ATOM 817 C CA . SER A 1 99 ? -8.998 19.744 7.839 1.00 90.50 99 SER A CA 1
ATOM 818 C C . SER A 1 99 ? -10.200 18.837 7.589 1.00 90.50 99 SER A C 1
ATOM 820 O O . SER A 1 99 ? -11.317 19.215 7.936 1.00 90.50 99 SER A O 1
ATOM 822 N N . GLU A 1 100 ? -10.006 17.672 6.963 1.00 90.12 100 GLU A N 1
ATOM 823 C CA . GLU A 1 100 ? -11.091 16.777 6.531 1.00 90.12 100 GLU A CA 1
ATOM 824 C C . GLU A 1 100 ? -12.125 17.499 5.653 1.00 90.12 100 GLU A C 1
ATOM 826 O O . GLU A 1 100 ? -13.319 17.220 5.694 1.00 90.12 100 GLU A O 1
ATOM 831 N N . CYS A 1 101 ? -11.666 18.478 4.866 1.00 89.00 101 CYS A N 1
ATOM 832 C CA . CYS A 1 101 ? -12.485 19.365 4.043 1.00 89.00 101 CYS A CA 1
ATOM 833 C C . CYS A 1 101 ? -13.503 20.217 4.824 1.00 89.00 101 CYS A C 1
ATOM 835 O O . CYS A 1 101 ? -14.436 20.745 4.216 1.00 89.00 101 CYS A O 1
ATOM 837 N N . ARG A 1 102 ? -13.326 20.390 6.139 1.00 86.31 102 ARG A N 1
ATOM 838 C CA . ARG A 1 102 ? -14.256 21.123 7.019 1.00 86.31 102 ARG A CA 1
ATOM 839 C C . ARG A 1 102 ? -13.928 22.610 7.168 1.00 86.31 102 ARG A C 1
ATOM 841 O O . ARG A 1 102 ? -14.633 23.321 7.887 1.00 86.31 102 ARG A O 1
ATOM 848 N N . ASP A 1 103 ? -12.899 23.103 6.478 1.00 69.25 103 ASP A N 1
ATOM 849 C CA . ASP A 1 103 ? -12.500 24.511 6.531 1.00 69.25 103 ASP A CA 1
ATOM 850 C C . ASP A 1 103 ? -13.670 25.435 6.151 1.00 69.25 103 ASP A C 1
ATOM 852 O O . ASP A 1 103 ? -14.178 25.408 5.029 1.00 69.25 103 ASP A O 1
ATOM 856 N N . ASN A 1 104 ? -14.062 26.304 7.088 1.00 59.62 104 ASN A N 1
ATOM 857 C CA . ASN A 1 104 ? -15.082 27.349 6.924 1.00 59.62 104 ASN A CA 1
ATOM 858 C C . ASN A 1 104 ? -16.545 26.877 6.787 1.00 59.62 104 ASN A C 1
ATOM 860 O O . ASN A 1 104 ? -17.390 27.665 6.354 1.00 59.62 104 ASN A O 1
ATOM 864 N N . MET A 1 105 ? -16.887 25.638 7.155 1.00 59.78 105 MET A N 1
ATOM 865 C CA . MET A 1 105 ? -18.281 25.181 7.080 1.00 59.78 105 MET A CA 1
ATOM 866 C C . MET A 1 105 ? -19.111 25.565 8.316 1.00 59.78 105 MET A C 1
ATOM 868 O O . MET A 1 105 ? -18.688 25.399 9.458 1.00 59.78 105 MET A O 1
ATOM 872 N N . VAL A 1 106 ? -20.339 26.045 8.080 1.00 58.75 106 VAL A N 1
ATOM 873 C CA . VAL A 1 106 ? -21.395 26.146 9.105 1.00 58.75 106 VAL A CA 1
ATOM 874 C C . VAL A 1 106 ? -21.656 24.735 9.637 1.00 58.75 106 VAL A C 1
ATOM 876 O O . VAL A 1 106 ? -21.686 23.802 8.846 1.00 58.75 106 VAL A O 1
ATOM 879 N N . THR A 1 107 ? -21.860 24.538 10.936 1.00 71.12 107 THR A N 1
ATOM 880 C CA . THR A 1 107 ? -22.061 23.218 11.573 1.00 71.12 107 THR A CA 1
ATOM 881 C C . THR A 1 107 ? -23.464 22.633 11.341 1.00 71.12 107 THR A C 1
ATOM 883 O O . THR A 1 107 ? -24.115 22.141 12.260 1.00 71.12 107 THR A O 1
ATOM 886 N N . THR A 1 108 ? -23.968 22.702 10.108 1.00 81.00 108 THR A N 1
ATOM 887 C CA . THR A 1 108 ? -25.193 21.990 9.722 1.00 81.00 108 THR A CA 1
ATOM 888 C C . THR A 1 108 ? -24.881 20.532 9.397 1.00 81.00 108 THR A C 1
ATOM 890 O O . THR A 1 108 ? -23.777 20.198 8.973 1.00 81.00 108 THR A O 1
ATOM 893 N N . THR A 1 109 ? -25.861 19.646 9.549 1.00 83.62 109 THR A N 1
ATOM 894 C CA . THR A 1 109 ? -25.702 18.231 9.185 1.00 83.62 109 THR A CA 1
ATOM 895 C C . THR A 1 109 ? -25.350 18.052 7.705 1.00 83.62 109 THR A C 1
ATOM 897 O O . THR A 1 109 ? -24.522 17.212 7.370 1.00 83.62 109 THR A O 1
ATOM 900 N N . GLU A 1 110 ? -25.927 18.869 6.818 1.00 84.62 110 GLU A N 1
ATOM 901 C CA . GLU A 1 110 ? -25.692 18.756 5.373 1.00 84.62 110 GLU A CA 1
ATOM 902 C C . GLU A 1 110 ? -24.286 19.207 4.964 1.00 84.62 110 GLU A C 1
ATOM 904 O O . GLU A 1 110 ? -23.642 18.563 4.141 1.00 84.62 110 GLU A O 1
ATOM 909 N N . SER A 1 111 ? -23.763 20.278 5.558 1.00 82.62 111 SER A N 1
ATOM 910 C CA . SER A 1 111 ? -22.391 20.719 5.289 1.00 82.62 111 SER A CA 1
ATOM 911 C C . SER A 1 111 ? -21.351 19.710 5.781 1.00 82.62 111 SER A C 1
ATOM 913 O O . SER A 1 111 ? -20.386 19.460 5.067 1.00 82.62 111 SER A O 1
ATOM 915 N N . LEU A 1 112 ? -21.565 19.075 6.939 1.00 84.31 112 LEU A N 1
ATOM 916 C CA . LEU A 1 112 ? -20.696 17.989 7.409 1.00 84.31 112 LEU A CA 1
ATOM 917 C C . LEU A 1 112 ? -20.712 16.797 6.444 1.00 84.31 112 LEU A C 1
ATOM 919 O O . LEU A 1 112 ? -19.652 16.321 6.053 1.00 84.31 112 LEU A O 1
ATOM 923 N N . ARG A 1 113 ? -21.900 16.391 5.978 1.00 87.62 113 ARG A N 1
ATOM 924 C CA . ARG A 1 113 ? -22.051 15.316 4.986 1.00 87.62 113 ARG A CA 1
ATOM 925 C C . ARG A 1 113 ? -21.291 15.619 3.689 1.00 87.62 113 ARG A C 1
ATOM 927 O O . ARG A 1 113 ? -20.588 14.760 3.171 1.00 87.62 113 ARG A O 1
ATOM 934 N N . LEU A 1 114 ? -21.393 16.849 3.179 1.00 87.19 114 LEU A N 1
ATOM 935 C CA . LEU A 1 114 ? -20.674 17.281 1.974 1.00 87.19 114 LEU A CA 1
ATOM 936 C C . LEU A 1 114 ? -19.151 17.327 2.171 1.00 87.19 114 LEU A C 1
ATOM 938 O O . LEU A 1 114 ? -18.407 17.029 1.233 1.00 87.19 114 LEU A O 1
ATOM 942 N N . ALA A 1 115 ? -18.681 17.706 3.363 1.00 87.81 115 ALA A N 1
ATOM 943 C CA . ALA A 1 115 ? -17.261 17.676 3.699 1.00 87.81 115 ALA A CA 1
ATOM 944 C C . ALA A 1 115 ? -16.732 16.237 3.731 1.00 87.81 115 ALA A C 1
ATOM 946 O O . ALA A 1 115 ? -15.712 15.961 3.099 1.00 87.81 115 ALA A O 1
ATOM 947 N N . ASP A 1 116 ? -17.463 15.319 4.368 1.00 86.94 116 ASP A N 1
ATOM 948 C CA . ASP A 1 116 ? -17.104 13.901 4.434 1.00 86.94 116 ASP A CA 1
ATOM 949 C C . ASP A 1 116 ? -17.086 13.264 3.032 1.00 86.94 116 ASP A C 1
ATOM 951 O O . ASP A 1 116 ? -16.119 12.593 2.670 1.00 86.94 116 ASP A O 1
ATOM 955 N N . ASP A 1 117 ? -18.087 13.546 2.188 1.00 88.75 117 ASP A N 1
ATOM 956 C CA . ASP A 1 117 ? -18.120 13.099 0.785 1.00 88.75 117 ASP A CA 1
ATOM 957 C C . ASP A 1 117 ? -16.887 13.600 0.007 1.00 88.75 117 ASP A C 1
ATOM 959 O O . ASP A 1 117 ? -16.248 12.850 -0.742 1.00 88.75 117 ASP A O 1
ATOM 963 N N . LYS A 1 118 ? -16.516 14.876 0.190 1.00 90.94 118 LYS A N 1
ATOM 964 C CA . LYS A 1 118 ? -15.343 15.480 -0.461 1.00 90.94 118 LYS A CA 1
ATOM 965 C C . LYS A 1 118 ? -14.038 14.864 0.052 1.00 90.94 118 LYS A C 1
ATOM 967 O O . LYS A 1 118 ? -13.153 14.579 -0.758 1.00 90.94 118 LYS A O 1
ATOM 972 N N . PHE A 1 119 ? -13.922 14.645 1.359 1.00 91.50 119 PHE A N 1
ATOM 973 C CA . PHE A 1 119 ? -12.754 14.035 1.990 1.00 91.50 119 PHE A CA 1
ATOM 974 C C . PHE A 1 119 ? -12.558 12.592 1.512 1.00 91.50 119 PHE A C 1
ATOM 976 O O . PHE A 1 119 ? -11.489 12.260 0.997 1.00 91.50 119 PHE A O 1
ATOM 983 N N . ASN A 1 120 ? -13.617 11.777 1.541 1.00 89.12 120 ASN A N 1
ATOM 984 C CA . ASN A 1 120 ? -13.604 10.403 1.035 1.00 89.12 120 ASN A CA 1
ATOM 985 C C . ASN A 1 120 ? -13.230 10.350 -0.451 1.00 89.12 120 ASN A C 1
ATOM 987 O O . ASN A 1 120 ? -12.384 9.551 -0.855 1.00 89.12 120 ASN A O 1
ATOM 991 N N . LYS A 1 121 ? -13.778 11.255 -1.274 1.00 89.56 121 LYS A N 1
ATOM 992 C CA . LYS A 1 121 ? -13.408 11.339 -2.693 1.00 89.56 121 LYS A CA 1
ATOM 993 C C . LYS A 1 121 ? -11.924 11.679 -2.883 1.00 89.56 121 LYS A C 1
ATOM 995 O O . LYS A 1 121 ? -11.289 11.129 -3.784 1.00 89.56 121 LYS A O 1
ATOM 1000 N N . LEU A 1 122 ? -11.351 12.574 -2.076 1.00 91.62 122 LEU A N 1
ATOM 1001 C CA . LEU A 1 122 ? -9.921 12.899 -2.148 1.00 91.62 122 LEU A CA 1
ATOM 1002 C C . LEU A 1 122 ? -9.043 11.715 -1.735 1.00 91.62 122 LEU A C 1
ATOM 1004 O O . LEU A 1 122 ? -8.085 11.406 -2.447 1.00 91.62 122 LEU A O 1
ATOM 1008 N N . LEU A 1 123 ? -9.395 11.033 -0.643 1.00 89.69 123 LEU A N 1
ATOM 1009 C CA . LEU A 1 123 ? -8.704 9.828 -0.187 1.00 89.69 123 LEU A CA 1
ATOM 1010 C C . LEU A 1 123 ? -8.726 8.736 -1.260 1.00 89.69 123 LEU A C 1
ATOM 1012 O O . LEU A 1 123 ? -7.664 8.231 -1.619 1.00 89.69 123 LEU A O 1
ATOM 1016 N N . HIS A 1 124 ? -9.889 8.466 -1.864 1.00 86.81 124 HIS A N 1
ATOM 1017 C CA . HIS A 1 124 ? -10.018 7.527 -2.982 1.00 86.81 124 HIS A CA 1
ATOM 1018 C C . HIS A 1 124 ? -9.064 7.868 -4.123 1.00 86.81 124 HIS A C 1
ATOM 1020 O O . HIS A 1 124 ? -8.317 7.023 -4.610 1.00 86.81 124 HIS A O 1
ATOM 1026 N N . ARG A 1 125 ? -9.036 9.134 -4.550 1.00 89.56 125 ARG A N 1
ATOM 1027 C CA . ARG A 1 125 ? -8.170 9.560 -5.657 1.00 89.56 125 ARG A CA 1
ATOM 1028 C C . ARG A 1 125 ? -6.685 9.379 -5.348 1.00 89.56 125 ARG A C 1
ATOM 1030 O O . ARG A 1 125 ? -5.915 8.988 -6.232 1.00 89.56 125 ARG A O 1
ATOM 1037 N N . ILE A 1 126 ? -6.279 9.680 -4.117 1.00 89.75 126 ILE A N 1
ATOM 1038 C CA . ILE A 1 126 ? -4.891 9.564 -3.667 1.00 89.75 126 ILE A CA 1
ATOM 1039 C C . ILE A 1 126 ? -4.495 8.097 -3.544 1.00 89.75 126 ILE A C 1
ATOM 1041 O O . ILE A 1 126 ? -3.490 7.704 -4.134 1.00 89.75 126 ILE A O 1
ATOM 1045 N N . GLY A 1 127 ? -5.284 7.272 -2.870 1.00 84.38 127 GLY A N 1
ATOM 1046 C CA . GLY A 1 127 ? -4.918 5.879 -2.661 1.00 84.38 127 GLY A CA 1
ATOM 1047 C C . GLY A 1 127 ? -5.151 4.977 -3.881 1.00 84.38 127 GLY A C 1
ATOM 1048 O O . GLY A 1 127 ? -4.540 3.922 -3.952 1.00 84.38 127 GLY A O 1
ATOM 1049 N N . PHE A 1 128 ? -5.947 5.372 -4.885 1.00 84.62 128 PHE A N 1
ATOM 1050 C CA . PHE A 1 128 ? -6.277 4.510 -6.033 1.00 84.62 128 PHE A CA 1
ATOM 1051 C C . PHE A 1 128 ? -5.039 3.857 -6.681 1.00 84.62 128 PHE A C 1
ATOM 1053 O O . PHE A 1 128 ? -4.191 4.558 -7.236 1.00 84.62 128 PHE A O 1
ATOM 1060 N N . GLY A 1 129 ? -4.923 2.528 -6.623 1.00 72.88 129 GLY A N 1
ATOM 1061 C CA . GLY A 1 129 ? -3.774 1.779 -7.156 1.00 72.88 129 GLY A CA 1
ATOM 1062 C C . GLY A 1 129 ? -2.454 1.932 -6.393 1.00 72.88 129 GLY A C 1
ATOM 1063 O O . GLY A 1 129 ? -1.432 1.419 -6.840 1.00 72.88 129 GLY A O 1
ATOM 1064 N N . LEU A 1 130 ? -2.439 2.637 -5.262 1.00 72.69 130 LEU A N 1
ATOM 1065 C CA . LEU A 1 130 ? -1.263 2.816 -4.419 1.00 72.69 130 LEU A CA 1
ATOM 1066 C C . LEU A 1 130 ? -1.104 1.588 -3.517 1.00 72.69 130 LEU A C 1
ATOM 1068 O O . LEU A 1 130 ? -1.764 1.478 -2.494 1.00 72.69 130 LEU A O 1
ATOM 1072 N N . ILE A 1 131 ? -0.234 0.660 -3.921 1.00 62.38 131 ILE A N 1
ATOM 1073 C CA . ILE A 1 131 ? 0.026 -0.586 -3.178 1.00 62.38 131 ILE A CA 1
ATOM 1074 C C . ILE A 1 131 ? 1.128 -0.390 -2.125 1.00 62.38 131 ILE A C 1
ATOM 1076 O O . ILE A 1 131 ? 1.115 -0.962 -1.041 1.00 62.38 131 ILE A O 1
ATOM 1080 N N . LYS A 1 132 ? 2.112 0.443 -2.457 1.00 63.16 132 LYS A N 1
ATOM 1081 C CA . LYS A 1 132 ? 3.336 0.646 -1.684 1.00 63.16 132 LYS A CA 1
ATOM 1082 C C . LYS A 1 132 ? 3.521 2.133 -1.429 1.00 63.16 132 LYS A C 1
ATOM 1084 O O . LYS A 1 132 ? 3.972 2.861 -2.316 1.00 63.16 132 LYS A O 1
ATOM 1089 N N . VAL A 1 133 ? 3.094 2.599 -0.254 1.00 66.75 133 VAL A N 1
ATOM 1090 C CA . VAL A 1 133 ? 3.213 4.014 0.148 1.00 66.75 133 VAL A CA 1
ATOM 1091 C C . VAL A 1 133 ? 4.670 4.429 0.347 1.00 66.75 133 VAL A C 1
ATOM 1093 O O . VAL A 1 133 ? 4.999 5.588 0.133 1.00 66.75 133 VAL A O 1
ATOM 1096 N N . ASP A 1 134 ? 5.550 3.485 0.683 1.00 65.31 134 ASP A N 1
ATOM 1097 C CA . ASP A 1 134 ? 6.998 3.657 0.857 1.00 65.31 134 ASP A CA 1
ATOM 1098 C C . ASP A 1 134 ? 7.745 3.998 -0.444 1.00 65.31 134 ASP A C 1
ATOM 1100 O O . ASP A 1 134 ? 8.882 4.461 -0.392 1.00 65.31 134 ASP A O 1
ATOM 1104 N N . GLN A 1 135 ? 7.100 3.842 -1.605 1.00 68.94 135 GLN A N 1
ATOM 1105 C CA . GLN A 1 135 ? 7.608 4.347 -2.886 1.00 68.94 135 GLN A CA 1
ATOM 1106 C C . GLN A 1 135 ? 7.363 5.852 -3.090 1.00 68.94 135 GLN A C 1
ATOM 1108 O O . GLN A 1 135 ? 7.902 6.440 -4.028 1.00 68.94 135 GLN A O 1
ATOM 1113 N N . LEU A 1 136 ? 6.575 6.495 -2.224 1.00 77.56 136 LEU A N 1
ATOM 1114 C CA . LEU A 1 136 ? 6.506 7.953 -2.162 1.00 77.56 136 LEU A CA 1
ATOM 1115 C C . LEU A 1 136 ? 7.770 8.497 -1.491 1.00 77.56 136 LEU A C 1
ATOM 1117 O O . LEU A 1 136 ? 8.311 7.905 -0.558 1.00 77.56 136 LEU A O 1
ATOM 1121 N N . SER A 1 137 ? 8.221 9.677 -1.904 1.00 82.56 137 SER A N 1
ATOM 1122 C CA . SER A 1 137 ? 9.347 10.328 -1.236 1.00 82.56 137 SER A CA 1
ATOM 1123 C C . SER A 1 137 ? 9.020 10.694 0.215 1.00 82.56 137 SER A C 1
ATOM 1125 O O . SER A 1 137 ? 7.868 10.944 0.588 1.00 82.56 137 SER A O 1
ATOM 1127 N N . SER A 1 138 ? 10.062 10.808 1.046 1.00 82.69 138 SER A N 1
ATOM 1128 C CA . SER A 1 138 ? 9.943 11.096 2.484 1.00 82.69 138 SER A CA 1
ATOM 1129 C C . SER A 1 138 ? 9.105 12.344 2.787 1.00 82.69 138 SER A C 1
ATOM 1131 O O . SER A 1 138 ? 8.393 12.387 3.787 1.00 82.69 138 SER A O 1
ATOM 1133 N N . LYS A 1 139 ? 9.136 13.345 1.896 1.00 90.94 139 LYS A N 1
ATOM 1134 C CA . LYS A 1 139 ? 8.301 14.550 1.989 1.00 90.94 139 LYS A CA 1
ATOM 1135 C C . LYS A 1 139 ? 6.804 14.219 1.964 1.00 90.94 139 LYS A C 1
ATOM 1137 O O . LYS A 1 139 ? 6.046 14.784 2.747 1.00 90.94 139 LYS A O 1
ATOM 1142 N N . HIS A 1 140 ? 6.373 13.332 1.073 1.00 89.94 140 HIS A N 1
ATOM 1143 C CA . HIS A 1 140 ? 4.963 12.975 0.904 1.00 89.94 140 HIS A CA 1
ATOM 1144 C C . HIS A 1 140 ? 4.521 11.926 1.926 1.00 89.94 140 HIS A C 1
ATOM 1146 O O . HIS A 1 140 ? 3.400 12.003 2.424 1.00 89.94 140 HIS A O 1
ATOM 1152 N N . LEU A 1 141 ? 5.427 11.036 2.343 1.00 85.75 141 LEU A N 1
ATOM 1153 C CA . LEU A 1 141 ? 5.218 10.187 3.518 1.00 85.75 141 LEU A CA 1
ATOM 1154 C C . LEU A 1 141 ? 4.972 11.016 4.788 1.00 85.75 141 LEU A C 1
ATOM 1156 O O . LEU A 1 141 ? 4.117 10.661 5.594 1.00 85.75 141 LEU A O 1
ATOM 1160 N N . ALA A 1 142 ? 5.663 12.147 4.965 1.00 88.19 142 ALA A N 1
ATOM 1161 C CA . ALA A 1 142 ? 5.411 13.046 6.092 1.00 88.19 142 ALA A CA 1
ATOM 1162 C C . ALA A 1 142 ? 4.010 13.688 6.036 1.00 88.19 142 ALA A C 1
ATOM 1164 O O . ALA A 1 142 ? 3.386 13.883 7.077 1.00 88.19 142 ALA A O 1
ATOM 1165 N N . ILE A 1 143 ? 3.487 13.972 4.835 1.00 88.50 143 ILE A N 1
ATOM 1166 C CA . ILE A 1 143 ? 2.098 14.430 4.668 1.00 88.50 143 ILE A CA 1
ATOM 1167 C C . ILE A 1 143 ? 1.134 13.328 5.114 1.00 88.50 143 ILE A C 1
ATOM 1169 O O . ILE A 1 143 ? 0.255 13.595 5.921 1.00 88.50 143 ILE A O 1
ATOM 1173 N N . LEU A 1 144 ? 1.335 12.088 4.658 1.00 88.81 144 LEU A N 1
ATOM 1174 C CA . LEU A 1 144 ? 0.493 10.949 5.039 1.00 88.81 144 LEU A CA 1
ATOM 1175 C C . LEU A 1 144 ? 0.505 10.651 6.549 1.00 88.81 144 LEU A C 1
ATOM 1177 O O . LEU A 1 144 ? -0.502 10.217 7.099 1.00 88.81 144 LEU A O 1
ATOM 1181 N N . ASN A 1 145 ? 1.620 10.917 7.228 1.00 89.50 145 ASN A N 1
ATOM 1182 C CA . ASN A 1 145 ? 1.746 10.747 8.678 1.00 89.50 145 ASN A CA 1
ATOM 1183 C C . ASN A 1 145 ? 1.222 11.939 9.499 1.00 89.50 145 ASN A C 1
ATOM 1185 O O . ASN A 1 145 ? 1.315 11.908 10.722 1.00 89.50 145 ASN A O 1
ATOM 1189 N N . THR A 1 146 ? 0.698 12.989 8.861 1.00 90.25 146 THR A N 1
ATOM 1190 C CA . THR A 1 146 ? 0.107 14.127 9.578 1.00 90.25 146 THR A CA 1
ATOM 1191 C C . THR A 1 146 ? -1.281 13.755 10.111 1.00 90.25 146 THR A C 1
ATOM 1193 O O . THR A 1 146 ? -2.061 13.108 9.409 1.00 90.25 146 THR A O 1
ATOM 1196 N N . GLU A 1 147 ? -1.583 14.170 11.341 1.00 91.50 147 GLU A N 1
ATOM 1197 C CA . GLU A 1 147 ? -2.908 14.019 11.954 1.00 91.50 147 GLU A CA 1
ATOM 1198 C C . GLU A 1 147 ? -3.936 14.946 11.295 1.00 91.50 147 GLU A C 1
ATOM 1200 O O . GLU A 1 147 ? -3.654 16.111 10.994 1.00 91.50 147 GLU A O 1
ATOM 1205 N N . THR A 1 148 ? -5.131 14.411 11.058 1.00 91.31 148 THR A N 1
ATOM 1206 C CA . THR A 1 148 ? -6.295 15.171 10.605 1.00 91.31 148 THR A CA 1
ATOM 1207 C C . THR A 1 148 ? -7.037 15.794 11.789 1.00 91.31 148 THR A C 1
ATOM 1209 O O . THR A 1 148 ? -6.687 15.578 12.950 1.00 91.31 148 THR A O 1
ATOM 1212 N N . LEU A 1 149 ? -8.090 16.564 11.508 1.00 85.19 149 LEU A N 1
ATOM 1213 C CA . LEU A 1 149 ? -8.932 17.215 12.514 1.00 85.19 149 LEU A CA 1
ATOM 1214 C C . LEU A 1 149 ? -9.497 16.235 13.560 1.00 85.19 149 LEU A C 1
ATOM 1216 O O . LEU A 1 149 ? -9.642 16.606 14.723 1.00 85.19 149 LEU A O 1
ATOM 1220 N N . SER A 1 150 ? -9.793 14.993 13.170 1.00 84.38 150 SER A N 1
ATOM 1221 C CA . SER A 1 150 ? -10.243 13.927 14.077 1.00 84.38 150 SER A CA 1
ATOM 1222 C C . SER A 1 150 ? -9.130 13.277 14.911 1.00 84.38 150 SER A C 1
ATOM 1224 O O . SER A 1 150 ? -9.415 12.373 15.693 1.00 84.38 150 SER A O 1
ATOM 1226 N N . GLY A 1 151 ? -7.871 13.702 14.762 1.00 83.75 151 GLY A N 1
ATOM 1227 C CA . GLY A 1 151 ? -6.719 13.121 15.460 1.00 83.75 151 GLY A CA 1
ATOM 1228 C C . GLY A 1 151 ? -6.230 11.793 14.872 1.00 83.75 151 GLY A C 1
ATOM 1229 O O . GLY A 1 151 ? -5.369 11.142 15.452 1.00 83.75 151 GLY A O 1
ATOM 1230 N N . THR A 1 152 ? -6.767 11.375 13.723 1.00 84.50 152 THR A N 1
ATOM 1231 C CA . THR A 1 152 ? -6.329 10.172 12.997 1.00 84.50 152 THR A CA 1
ATOM 1232 C C . THR A 1 152 ? -5.352 10.56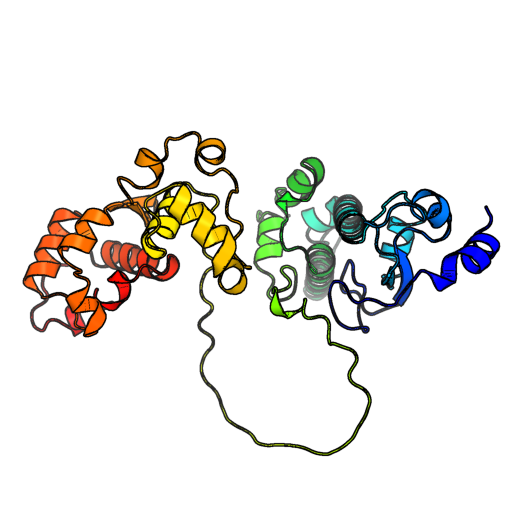9 11.893 1.00 84.50 152 THR A C 1
ATOM 1234 O O . THR A 1 152 ? -5.518 11.615 11.267 1.00 84.50 152 THR A O 1
ATOM 1237 N N . ARG A 1 153 ? -4.309 9.777 11.617 1.00 86.69 153 ARG A N 1
ATOM 1238 C CA . ARG A 1 153 ? -3.371 10.122 10.534 1.00 86.69 153 ARG A CA 1
ATOM 1239 C C . ARG A 1 153 ? -4.010 9.875 9.171 1.00 86.69 153 ARG A C 1
ATOM 1241 O O . ARG A 1 153 ? -4.778 8.933 8.992 1.00 86.69 153 ARG A O 1
ATOM 1248 N N . ILE A 1 154 ? -3.628 10.671 8.173 1.00 83.81 154 ILE A N 1
ATOM 1249 C CA . ILE A 1 154 ? -4.127 10.525 6.792 1.00 83.81 154 ILE A CA 1
ATOM 1250 C C . ILE A 1 154 ? -3.872 9.107 6.245 1.00 83.81 154 ILE A C 1
ATOM 1252 O O . ILE A 1 154 ? -4.716 8.558 5.540 1.00 83.81 154 ILE A O 1
ATOM 1256 N N . ILE A 1 155 ? -2.735 8.494 6.585 1.00 85.62 155 ILE A N 1
ATOM 1257 C CA . ILE A 1 155 ? -2.409 7.116 6.190 1.00 85.62 155 ILE A CA 1
ATOM 1258 C C . ILE A 1 155 ? -3.387 6.085 6.763 1.00 85.62 155 ILE A C 1
ATOM 1260 O O . ILE A 1 155 ? -3.745 5.140 6.065 1.00 85.62 155 ILE A O 1
ATOM 1264 N N . ASP A 1 156 ? -3.850 6.287 7.994 1.00 83.31 156 ASP A N 1
ATOM 1265 C CA . ASP A 1 156 ? -4.772 5.367 8.655 1.00 83.31 156 ASP A CA 1
ATOM 1266 C C . ASP A 1 156 ? -6.172 5.489 8.017 1.00 83.31 156 ASP A C 1
ATOM 1268 O O . ASP A 1 156 ? -6.829 4.481 7.765 1.00 83.31 156 ASP A O 1
ATOM 1272 N N . HIS A 1 157 ? -6.580 6.706 7.623 1.00 82.44 157 HIS A N 1
ATOM 1273 C CA . HIS A 1 157 ? -7.790 6.924 6.814 1.00 82.44 157 HIS A CA 1
ATOM 1274 C C . HIS A 1 157 ? -7.714 6.253 5.439 1.00 82.44 157 HIS A C 1
ATOM 1276 O O . HIS A 1 157 ? -8.701 5.682 4.986 1.00 82.44 157 HIS A O 1
ATOM 1282 N N . LEU A 1 158 ? -6.559 6.302 4.765 1.00 81.00 158 LEU A N 1
ATOM 1283 C CA . LEU A 1 158 ? -6.364 5.602 3.489 1.00 81.00 158 LEU A CA 1
ATOM 1284 C C . LEU A 1 158 ? -6.458 4.081 3.656 1.00 81.00 158 LEU A C 1
ATOM 1286 O O . LEU A 1 158 ? -7.067 3.423 2.818 1.00 81.00 158 LEU A O 1
ATOM 1290 N N . ALA A 1 159 ? -5.884 3.535 4.732 1.00 74.88 159 ALA A N 1
ATOM 1291 C CA . ALA A 1 159 ? -5.907 2.102 5.020 1.00 74.88 159 ALA A CA 1
ATOM 1292 C C . ALA A 1 159 ? -7.309 1.583 5.388 1.00 74.88 159 ALA A C 1
ATOM 1294 O O . ALA A 1 159 ? -7.620 0.422 5.137 1.00 74.88 159 ALA A O 1
ATOM 1295 N N . ALA A 1 160 ? -8.159 2.434 5.966 1.00 70.81 160 ALA A N 1
ATOM 1296 C CA . ALA A 1 160 ? -9.514 2.077 6.381 1.00 70.81 160 ALA A CA 1
ATOM 1297 C C . ALA A 1 160 ? -10.534 2.027 5.227 1.00 70.81 160 ALA A C 1
ATOM 1299 O O . ALA A 1 160 ? -11.684 1.639 5.435 1.00 70.81 160 ALA A O 1
ATOM 1300 N N . GLN A 1 161 ? -10.156 2.451 4.023 1.00 64.75 161 GLN A N 1
ATOM 1301 C CA . GLN A 1 161 ? -11.091 2.615 2.919 1.00 64.75 161 GLN A CA 1
ATOM 1302 C C . GLN A 1 161 ? -11.124 1.372 2.006 1.00 64.75 161 GLN A C 1
ATOM 1304 O O . GLN A 1 161 ? -10.111 1.060 1.377 1.00 64.75 161 GLN A O 1
ATOM 1309 N N . PRO A 1 162 ? -12.286 0.703 1.865 1.00 50.53 162 PRO A N 1
ATOM 1310 C CA . PRO A 1 162 ? -12.399 -0.614 1.228 1.00 50.53 162 PRO A CA 1
ATOM 1311 C C . PRO A 1 162 ? -12.090 -0.629 -0.279 1.00 50.53 162 PRO A C 1
ATOM 1313 O O . PRO A 1 162 ? -11.688 -1.664 -0.796 1.00 50.53 162 PRO A O 1
ATOM 1316 N N . ASP A 1 163 ? -12.181 0.520 -0.957 1.00 52.19 163 ASP A N 1
ATOM 1317 C CA . ASP A 1 163 ? -11.950 0.642 -2.408 1.00 52.19 163 ASP A CA 1
ATOM 1318 C C . ASP A 1 163 ? -10.804 1.603 -2.762 1.00 52.19 163 ASP A C 1
ATOM 1320 O O . ASP A 1 163 ? -10.460 1.802 -3.931 1.00 52.19 163 ASP A O 1
ATOM 1324 N N . CYS A 1 164 ? -10.225 2.261 -1.756 1.00 42.97 164 CYS A N 1
ATOM 1325 C CA . CYS A 1 164 ? -9.430 3.458 -1.992 1.00 42.97 164 CYS A CA 1
ATOM 1326 C C . CYS A 1 164 ? -7.939 3.222 -2.078 1.00 42.97 164 CYS A C 1
ATOM 1328 O O . CYS A 1 164 ? -7.258 4.202 -2.328 1.00 42.97 164 CYS A O 1
ATOM 1330 N N . GLY A 1 165 ? -7.382 2.026 -1.927 1.00 37.62 165 GLY A N 1
ATOM 1331 C CA . GLY A 1 165 ? -5.939 1.933 -2.107 1.00 37.62 165 GLY A CA 1
ATOM 1332 C C . GLY A 1 165 ? -5.317 0.633 -1.710 1.00 37.62 165 GLY A C 1
ATOM 1333 O O . GLY A 1 165 ? -4.749 0.529 -0.638 1.00 37.62 165 GLY A O 1
ATOM 1334 N N . LEU A 1 166 ? -5.412 -0.312 -2.633 1.00 41.00 166 LEU A N 1
ATOM 1335 C CA . LEU A 1 166 ? -4.444 -1.359 -2.919 1.00 41.00 166 LEU A CA 1
ATOM 1336 C C . LEU A 1 166 ? -5.091 -2.148 -4.056 1.00 41.00 166 LEU A C 1
ATOM 1338 O O . LEU A 1 166 ? -6.057 -2.869 -3.831 1.00 41.00 166 LEU A O 1
ATOM 1342 N N . LEU A 1 167 ? -4.639 -1.966 -5.301 1.00 36.94 167 LEU A N 1
ATOM 1343 C CA . LEU A 1 167 ? -5.040 -2.927 -6.328 1.00 36.94 167 LEU A CA 1
ATOM 1344 C C . LEU A 1 167 ? -4.516 -4.291 -5.882 1.00 36.94 167 LEU A C 1
ATOM 1346 O O . LEU A 1 167 ? -3.310 -4.446 -5.689 1.00 36.94 167 LEU A O 1
ATOM 1350 N N . SER A 1 168 ? -5.404 -5.265 -5.711 1.00 34.81 168 SER A N 1
ATOM 1351 C CA . SER A 1 168 ? -4.992 -6.659 -5.631 1.00 34.81 168 SER A CA 1
ATOM 1352 C C . SER A 1 168 ? -4.287 -7.034 -6.938 1.00 34.81 168 SER A C 1
ATOM 1354 O O . SER A 1 168 ? -4.695 -6.612 -8.025 1.00 34.81 168 SER A O 1
ATOM 1356 N N . GLU A 1 169 ? -3.228 -7.845 -6.852 1.00 36.84 169 GLU A N 1
ATOM 1357 C CA . GLU A 1 169 ? -2.447 -8.308 -8.016 1.00 36.84 169 GLU A CA 1
ATOM 1358 C C . GLU A 1 169 ? -3.296 -9.016 -9.089 1.00 36.84 169 GLU A C 1
ATOM 1360 O O . GLU A 1 169 ? -2.860 -9.163 -10.229 1.00 36.84 169 GLU A O 1
ATOM 1365 N N . SER A 1 170 ? -4.535 -9.399 -8.764 1.00 34.22 170 SER A N 1
ATOM 1366 C CA . SER A 1 170 ? -5.511 -9.961 -9.699 1.00 34.22 170 SER A CA 1
ATOM 1367 C C . SER A 1 170 ? -5.870 -9.032 -10.866 1.00 34.22 170 SER A C 1
ATOM 1369 O O . SER A 1 170 ? -6.262 -9.526 -11.919 1.00 34.22 170 SER A O 1
ATOM 1371 N N . ASN A 1 171 ? -5.697 -7.712 -10.721 1.00 34.66 171 ASN A N 1
ATOM 1372 C CA . ASN A 1 171 ? -6.038 -6.732 -11.764 1.00 34.66 171 ASN A CA 1
ATOM 1373 C C . ASN A 1 171 ? -4.897 -6.486 -12.774 1.00 34.66 171 ASN A C 1
ATOM 1375 O O . ASN A 1 171 ? -5.027 -5.642 -13.656 1.00 34.66 171 ASN A O 1
ATOM 1379 N N . LEU A 1 172 ? -3.777 -7.212 -12.652 1.00 35.88 172 LEU A N 1
ATOM 1380 C CA . LEU A 1 172 ? -2.596 -7.087 -13.516 1.00 35.88 172 LEU A CA 1
ATOM 1381 C C . LEU A 1 172 ? -2.519 -8.146 -14.620 1.00 35.88 172 LEU A C 1
ATOM 1383 O O . LEU A 1 172 ? -1.494 -8.229 -15.300 1.00 35.88 172 LEU A O 1
ATOM 1387 N N . THR A 1 173 ? -3.556 -8.963 -14.816 1.00 29.64 173 THR A N 1
ATOM 1388 C CA . THR A 1 173 ? -3.574 -9.896 -15.946 1.00 29.64 173 THR A CA 1
ATOM 1389 C C . THR A 1 173 ? -3.692 -9.095 -17.245 1.00 29.64 173 THR A C 1
ATOM 1391 O O . THR A 1 173 ? -4.687 -8.403 -17.454 1.00 29.64 173 THR A O 1
ATOM 1394 N N . PRO A 1 174 ? -2.685 -9.129 -18.139 1.00 32.94 174 PRO A N 1
ATOM 1395 C CA . PRO A 1 174 ? -2.900 -8.689 -19.501 1.00 32.94 174 PRO A CA 1
ATOM 1396 C C . PRO A 1 174 ? -3.856 -9.717 -20.094 1.00 32.94 174 PRO A C 1
ATOM 1398 O O . PRO A 1 174 ? -3.470 -10.871 -20.277 1.00 32.94 174 PRO A O 1
ATOM 1401 N N . GLU A 1 175 ? -5.102 -9.325 -20.344 1.00 32.47 175 GLU A N 1
ATOM 1402 C CA . GLU A 1 175 ? -5.946 -10.083 -21.257 1.00 32.47 175 GLU A CA 1
ATOM 1403 C C . GLU A 1 175 ? -5.169 -10.184 -22.574 1.00 32.47 175 GLU A C 1
ATOM 1405 O O . GLU A 1 175 ? -4.871 -9.182 -23.231 1.00 32.47 175 GLU A O 1
ATOM 1410 N N . GLU A 1 176 ? -4.727 -11.399 -22.898 1.00 31.73 176 GLU A N 1
ATOM 1411 C CA . GLU A 1 176 ? -4.273 -11.718 -24.239 1.00 31.73 176 GLU A CA 1
ATOM 1412 C C . GLU A 1 176 ? -5.430 -11.391 -25.183 1.00 31.73 176 GLU A C 1
ATOM 1414 O O . GLU A 1 176 ? -6.557 -11.836 -24.955 1.00 31.73 176 GLU A O 1
ATOM 1419 N N . ASP A 1 177 ? -5.139 -10.590 -26.214 1.00 34.84 177 ASP A N 1
ATOM 1420 C CA . ASP A 1 177 ? -6.050 -10.263 -27.309 1.00 34.84 177 ASP A CA 1
ATOM 1421 C C . ASP A 1 177 ? -6.789 -11.534 -27.762 1.00 34.84 177 ASP A C 1
ATOM 1423 O O . ASP A 1 177 ? -6.257 -12.345 -28.525 1.00 34.84 177 ASP A O 1
ATOM 1427 N N . THR A 1 178 ? -8.027 -11.713 -27.308 1.00 30.39 178 THR A N 1
ATOM 1428 C CA . THR A 1 178 ? -8.921 -12.741 -27.827 1.00 30.39 178 THR A CA 1
ATOM 1429 C C . THR A 1 178 ? -10.018 -12.049 -28.610 1.00 30.39 178 THR A C 1
ATOM 1431 O O . THR A 1 178 ? -10.802 -11.249 -28.109 1.00 30.39 178 THR A O 1
ATOM 1434 N N . GLN A 1 179 ? -9.979 -12.320 -29.911 1.00 31.08 179 GLN A N 1
ATOM 1435 C CA . GLN A 1 179 ? -10.979 -11.933 -30.889 1.00 31.08 179 GLN A CA 1
ATOM 1436 C C . GLN A 1 179 ? -12.385 -12.376 -30.459 1.00 31.08 179 GLN A C 1
ATOM 1438 O O . GLN A 1 179 ? -12.555 -13.435 -29.859 1.00 31.08 179 GLN A O 1
ATOM 1443 N N . ASP A 1 180 ? -13.366 -11.564 -30.855 1.00 31.45 180 ASP A N 1
ATOM 1444 C CA . ASP A 1 180 ? -14.809 -11.823 -30.894 1.00 31.45 180 ASP A CA 1
ATOM 1445 C C . ASP A 1 180 ? -15.228 -13.308 -30.943 1.00 31.45 180 ASP A C 1
ATOM 1447 O O . ASP A 1 180 ? -14.773 -14.055 -31.814 1.00 31.45 180 ASP A O 1
ATOM 1451 N N . ASN A 1 181 ? -16.222 -13.695 -30.126 1.00 29.23 181 ASN A N 1
ATOM 1452 C CA . ASN A 1 181 ? -17.560 -14.095 -30.610 1.00 29.23 181 ASN A CA 1
ATOM 1453 C C . ASN A 1 181 ? -18.508 -14.607 -29.495 1.00 29.23 181 ASN A C 1
ATOM 1455 O O . ASN A 1 181 ? -18.232 -15.587 -28.816 1.00 29.23 181 ASN A O 1
ATOM 1459 N N . ASN A 1 182 ? -19.676 -13.956 -29.406 1.00 29.61 182 ASN A N 1
ATOM 1460 C CA . ASN A 1 182 ? -21.033 -14.450 -29.102 1.00 29.61 182 ASN A CA 1
ATOM 1461 C C . ASN A 1 182 ? -21.244 -15.800 -28.367 1.00 29.61 182 ASN A C 1
ATOM 1463 O O . ASN A 1 182 ? -21.029 -16.854 -28.964 1.00 29.61 182 ASN A O 1
ATOM 1467 N N . SER A 1 183 ? -21.952 -15.773 -27.218 1.00 28.08 183 SER A N 1
ATOM 1468 C CA . SER A 1 183 ? -23.339 -16.302 -27.034 1.00 28.08 183 SER A CA 1
ATOM 1469 C C . SER A 1 183 ? -23.669 -16.742 -25.584 1.00 28.08 183 SER A C 1
ATOM 1471 O O . SER A 1 183 ? -23.198 -17.775 -25.134 1.00 28.08 183 SER A O 1
ATOM 1473 N N . HIS A 1 184 ? -24.583 -15.991 -24.948 1.00 26.70 184 HIS A N 1
ATOM 1474 C CA . HIS A 1 184 ? -25.591 -16.318 -23.907 1.00 26.70 184 HIS A CA 1
ATOM 1475 C C . HIS A 1 184 ? -25.267 -16.943 -22.508 1.00 26.70 184 HIS A C 1
ATOM 1477 O O . HIS A 1 184 ? -24.303 -17.681 -22.354 1.00 26.70 184 HIS A O 1
ATOM 1483 N N . PRO A 1 185 ? -26.109 -16.643 -21.474 1.00 33.69 185 PRO A N 1
ATOM 1484 C CA . PRO A 1 185 ? -25.882 -16.886 -20.028 1.00 33.69 185 PRO A CA 1
ATOM 1485 C C . PRO A 1 185 ? -26.819 -18.000 -19.469 1.00 33.69 185 PRO A C 1
ATOM 1487 O O . PRO A 1 185 ? -27.462 -18.672 -20.277 1.00 33.69 185 PRO A O 1
ATOM 1490 N N . PRO A 1 186 ? -27.134 -18.096 -18.153 1.00 44.38 186 PRO A N 1
ATOM 1491 C CA . PRO A 1 186 ? -26.354 -18.071 -16.897 1.00 44.38 186 PRO A CA 1
ATOM 1492 C C . PRO A 1 186 ? -26.551 -19.381 -16.078 1.00 44.38 186 PRO A C 1
ATOM 1494 O O . PRO A 1 186 ? -27.497 -20.122 -16.332 1.00 44.38 186 PRO A O 1
ATOM 1497 N N . VAL A 1 187 ? -25.761 -19.636 -15.023 1.00 26.41 187 VAL A N 1
ATOM 1498 C CA . VAL A 1 187 ? -26.198 -20.517 -13.912 1.00 26.41 187 VAL A CA 1
ATOM 1499 C C . VAL A 1 187 ? -25.690 -19.980 -12.569 1.00 26.41 187 VAL A C 1
ATOM 1501 O O . VAL A 1 187 ? -24.487 -19.826 -12.372 1.00 26.41 187 VAL A O 1
ATOM 1504 N N . ASP A 1 188 ? -26.642 -19.701 -11.676 1.00 30.02 188 ASP A N 1
ATOM 1505 C CA . ASP A 1 188 ? -26.481 -19.372 -10.255 1.00 30.02 188 ASP A CA 1
ATOM 1506 C C . ASP A 1 188 ? -25.733 -20.458 -9.472 1.00 30.02 188 ASP A C 1
ATOM 1508 O O . ASP A 1 188 ? -26.050 -21.633 -9.622 1.00 30.02 188 ASP A O 1
ATOM 1512 N N . TYR A 1 189 ? -24.885 -20.057 -8.518 1.00 24.77 189 TYR A N 1
ATOM 1513 C CA . TYR A 1 189 ? -24.785 -20.732 -7.218 1.00 24.77 189 TYR A CA 1
ATOM 1514 C C . TYR A 1 189 ? -24.478 -19.727 -6.101 1.00 24.77 189 TYR A C 1
ATOM 1516 O O . TYR A 1 189 ? -23.671 -18.810 -6.241 1.00 24.77 189 TYR A O 1
ATOM 1524 N N . GLN A 1 190 ? -25.197 -19.914 -4.998 1.00 27.27 190 GLN A N 1
ATOM 1525 C CA . GLN A 1 190 ? -25.296 -19.057 -3.826 1.00 27.27 190 GLN A CA 1
ATOM 1526 C C . GLN A 1 190 ? -24.070 -19.146 -2.894 1.00 27.27 190 GLN A C 1
ATOM 1528 O O . GLN A 1 190 ? -23.511 -20.219 -2.699 1.00 27.27 190 GLN A O 1
ATOM 1533 N N . THR A 1 191 ? -23.758 -17.994 -2.281 1.00 35.84 191 THR A N 1
ATOM 1534 C CA . THR A 1 191 ? -23.238 -17.738 -0.915 1.00 35.84 191 THR A CA 1
ATOM 1535 C C . THR A 1 191 ? -22.241 -18.708 -0.278 1.00 35.84 191 THR A C 1
ATOM 1537 O O . THR A 1 191 ? -22.640 -19.806 0.077 1.00 35.84 191 THR A O 1
ATOM 1540 N N . HIS A 1 192 ? -21.063 -18.201 0.120 1.00 26.55 192 HIS A N 1
ATOM 1541 C CA . HIS A 1 192 ? -20.480 -18.426 1.455 1.00 26.55 192 HIS A CA 1
ATOM 1542 C C . HIS A 1 192 ? -19.562 -17.256 1.864 1.00 26.55 192 HIS A C 1
ATOM 1544 O O . HIS A 1 192 ? -19.047 -16.535 1.020 1.00 26.55 192 HIS A O 1
ATOM 1550 N N . ALA A 1 193 ? -19.467 -17.047 3.177 1.00 27.89 193 ALA A N 1
ATOM 1551 C CA . ALA A 1 193 ? -18.986 -15.857 3.871 1.00 27.89 193 ALA A CA 1
ATOM 1552 C C . ALA A 1 193 ? -17.521 -15.466 3.593 1.00 27.89 193 ALA A C 1
ATOM 1554 O O . ALA A 1 193 ? -16.619 -16.293 3.719 1.00 27.89 193 ALA A O 1
ATOM 1555 N N . ASP A 1 194 ? -17.293 -14.175 3.337 1.00 25.75 194 ASP A N 1
ATOM 1556 C CA . ASP A 1 194 ? -15.962 -13.569 3.292 1.00 25.75 194 ASP A CA 1
ATOM 1557 C C . ASP A 1 194 ? -15.400 -13.390 4.710 1.00 25.75 194 ASP A C 1
ATOM 1559 O O . ASP A 1 194 ? -15.742 -12.464 5.446 1.00 25.75 194 ASP A O 1
ATOM 1563 N N . THR A 1 195 ? -14.505 -14.293 5.102 1.00 28.41 195 THR A N 1
ATOM 1564 C CA . THR A 1 195 ? -13.539 -14.058 6.177 1.00 28.41 195 THR A CA 1
ATOM 1565 C C . THR A 1 195 ? -12.343 -13.302 5.610 1.00 28.41 195 THR A C 1
ATOM 1567 O O . THR A 1 195 ? -11.449 -13.906 5.017 1.00 28.41 195 THR A O 1
ATOM 1570 N N . SER A 1 196 ? -12.306 -11.987 5.808 1.00 32.00 196 SER A N 1
ATOM 1571 C CA . SER A 1 196 ? -11.165 -11.134 5.470 1.00 32.00 196 SER A CA 1
ATOM 1572 C C . SER A 1 196 ? -9.924 -11.575 6.258 1.00 32.00 196 SER A C 1
ATOM 1574 O O . SER A 1 196 ? -9.800 -11.318 7.455 1.00 32.00 196 SER A O 1
ATOM 1576 N N . THR A 1 197 ? -9.009 -12.292 5.605 1.00 31.97 197 THR A N 1
ATOM 1577 C CA . THR A 1 197 ? -7.718 -12.688 6.187 1.00 31.97 197 THR A CA 1
ATOM 1578 C C . THR A 1 197 ? -6.822 -11.460 6.407 1.00 31.97 197 THR A C 1
ATOM 1580 O O . THR A 1 197 ? -6.567 -10.739 5.443 1.00 31.97 197 THR A O 1
ATOM 1583 N N . PRO A 1 198 ? -6.293 -11.222 7.621 1.00 33.34 198 PRO A N 1
ATOM 1584 C CA . PRO A 1 198 ? -5.331 -10.149 7.867 1.00 33.34 198 PRO A CA 1
ATOM 1585 C C . PRO A 1 198 ? -4.016 -10.391 7.105 1.00 33.34 198 PRO A C 1
ATOM 1587 O O . PRO A 1 198 ? -3.531 -11.520 7.011 1.00 33.34 198 PRO A O 1
ATOM 1590 N N . HIS A 1 199 ? -3.459 -9.321 6.532 1.00 41.44 199 HIS A N 1
ATOM 1591 C CA . HIS A 1 199 ? -2.253 -9.353 5.702 1.00 41.44 199 HIS A CA 1
ATOM 1592 C C . HIS A 1 199 ? -0.977 -9.549 6.541 1.00 41.44 199 HIS A C 1
ATOM 1594 O O . HIS A 1 199 ? -0.711 -8.809 7.483 1.00 41.44 199 HIS A O 1
ATOM 1600 N N . PHE A 1 200 ? -0.168 -10.537 6.154 1.00 46.03 200 PHE A N 1
ATOM 1601 C CA . PHE A 1 200 ? 1.131 -10.882 6.734 1.00 46.03 200 PHE A CA 1
ATOM 1602 C C . PHE A 1 200 ? 2.240 -10.044 6.073 1.00 46.03 200 PHE A C 1
ATOM 1604 O O . PHE A 1 200 ? 2.529 -10.228 4.889 1.00 46.03 200 PHE A O 1
ATOM 1611 N N . ALA A 1 201 ? 2.832 -9.095 6.804 1.00 53.38 201 ALA A N 1
ATOM 1612 C CA . ALA A 1 201 ? 3.865 -8.192 6.288 1.00 53.38 201 ALA A CA 1
ATOM 1613 C C . ALA A 1 201 ? 5.264 -8.618 6.781 1.00 53.38 201 ALA A C 1
ATOM 1615 O O . ALA A 1 201 ? 5.501 -8.742 7.975 1.00 53.38 201 ALA A O 1
ATOM 1616 N N . LEU A 1 202 ? 6.202 -8.862 5.856 1.00 61.16 202 LEU A N 1
ATOM 1617 C CA . LEU A 1 202 ? 7.514 -9.482 6.133 1.00 61.16 202 LEU A CA 1
ATOM 1618 C C . LEU A 1 202 ? 8.653 -8.505 6.456 1.00 61.16 202 LEU A C 1
ATOM 1620 O O . LEU A 1 202 ? 9.835 -8.810 6.319 1.00 61.16 202 LEU A O 1
ATOM 1624 N N . ASN A 1 203 ? 8.287 -7.302 6.864 1.00 63.31 203 ASN A N 1
ATOM 1625 C CA . ASN A 1 203 ? 9.183 -6.202 7.193 1.00 63.31 203 ASN A CA 1
ATOM 1626 C C . ASN A 1 203 ? 9.719 -6.271 8.634 1.00 63.31 203 ASN A C 1
ATOM 1628 O O . ASN A 1 203 ? 10.740 -5.647 8.920 1.00 63.31 203 ASN A O 1
ATOM 1632 N N . ALA A 1 204 ? 9.097 -7.050 9.523 1.00 78.00 204 ALA A N 1
ATOM 1633 C CA . ALA A 1 204 ? 9.647 -7.348 10.842 1.00 78.00 204 ALA A CA 1
ATOM 1634 C C . ALA A 1 204 ? 10.487 -8.635 10.820 1.00 78.00 204 ALA A C 1
ATOM 1636 O O . ALA A 1 204 ? 10.105 -9.631 10.205 1.00 78.00 204 ALA A O 1
ATOM 1637 N N . LEU A 1 205 ? 11.615 -8.632 11.541 1.00 83.38 205 LEU A N 1
ATOM 1638 C CA . LEU A 1 205 ? 12.509 -9.792 11.645 1.00 83.38 205 LEU A CA 1
ATOM 1639 C C . LEU A 1 205 ? 11.765 -11.040 12.141 1.00 83.38 205 LEU A C 1
ATOM 1641 O O . LEU A 1 205 ? 11.888 -12.096 11.531 1.00 83.38 205 LEU A O 1
ATOM 1645 N N . ASP A 1 206 ? 10.960 -10.912 13.199 1.00 81.75 206 ASP A N 1
ATOM 1646 C CA . ASP A 1 206 ? 10.203 -12.035 13.769 1.00 81.75 206 ASP A CA 1
ATOM 1647 C C . ASP A 1 206 ? 9.217 -12.635 12.744 1.00 81.75 206 ASP A C 1
ATOM 1649 O O . ASP A 1 206 ? 9.103 -13.854 12.635 1.00 81.75 206 ASP A O 1
ATOM 1653 N N . ASP A 1 207 ? 8.562 -11.801 11.930 1.00 80.19 207 ASP A N 1
ATOM 1654 C CA . ASP A 1 207 ? 7.647 -12.258 10.873 1.00 80.19 207 ASP A CA 1
ATOM 1655 C C . ASP A 1 207 ? 8.397 -12.953 9.735 1.00 80.19 207 ASP A C 1
ATOM 1657 O O . ASP A 1 207 ? 7.960 -13.991 9.233 1.00 80.19 207 ASP A O 1
ATOM 1661 N N . PHE A 1 208 ? 9.572 -12.437 9.371 1.00 84.94 208 PHE A N 1
ATOM 1662 C CA . PHE A 1 208 ? 10.428 -13.063 8.370 1.00 84.94 208 PHE A CA 1
ATOM 1663 C C . PHE A 1 208 ? 10.960 -14.426 8.814 1.00 84.94 208 PHE A C 1
ATOM 1665 O O . PHE A 1 208 ? 10.983 -15.366 8.018 1.00 84.94 208 PHE A O 1
ATOM 1672 N N . LYS A 1 209 ? 11.303 -14.582 10.094 1.00 88.06 209 LYS A N 1
ATOM 1673 C CA . LYS A 1 209 ? 11.669 -15.888 10.655 1.00 88.06 209 LYS A CA 1
ATOM 1674 C C . LYS A 1 209 ? 10.522 -16.897 10.563 1.00 88.06 209 LYS A C 1
ATOM 1676 O O . LYS A 1 209 ? 10.741 -18.033 10.143 1.00 88.06 209 LYS A O 1
ATOM 1681 N N . VAL A 1 210 ? 9.297 -16.481 10.897 1.00 84.44 210 VAL A N 1
ATOM 1682 C CA . VAL A 1 210 ? 8.099 -17.335 10.786 1.00 84.44 210 VAL A CA 1
ATOM 1683 C C . VAL A 1 210 ? 7.842 -17.735 9.332 1.00 84.44 210 VAL A C 1
ATOM 1685 O O . VAL A 1 210 ? 7.567 -18.898 9.050 1.00 84.44 210 VAL A O 1
ATOM 1688 N N . PHE A 1 211 ? 8.019 -16.813 8.385 1.00 85.25 211 PHE A N 1
ATOM 1689 C CA . PHE A 1 211 ? 7.922 -17.123 6.959 1.00 85.25 211 PHE A CA 1
ATOM 1690 C C . PHE A 1 211 ? 8.920 -18.187 6.507 1.00 85.25 211 PHE A C 1
ATOM 1692 O O . PHE A 1 211 ? 8.531 -19.140 5.827 1.00 85.25 211 PHE A O 1
ATOM 1699 N N . LEU A 1 212 ? 10.198 -18.032 6.872 1.00 84.25 212 LEU A N 1
ATOM 1700 C CA . LEU A 1 212 ? 11.225 -19.015 6.533 1.00 84.25 212 LEU A CA 1
ATOM 1701 C C . LEU A 1 212 ? 10.868 -20.388 7.109 1.00 84.25 212 LEU A C 1
ATOM 1703 O O . LEU A 1 212 ? 11.002 -21.391 6.407 1.00 84.25 212 LEU A O 1
ATOM 1707 N N . ARG A 1 213 ? 10.350 -20.428 8.344 1.00 82.06 213 ARG A N 1
ATOM 1708 C CA . ARG A 1 213 ? 9.910 -21.664 9.003 1.00 82.06 213 ARG A CA 1
ATOM 1709 C C . ARG A 1 213 ? 8.756 -22.335 8.259 1.00 82.06 213 ARG A C 1
ATOM 1711 O O . ARG A 1 213 ? 8.894 -23.497 7.885 1.00 82.06 213 ARG A O 1
ATOM 1718 N N . ASN A 1 214 ? 7.688 -21.596 7.954 1.00 78.88 214 ASN A N 1
ATOM 1719 C CA . ASN A 1 214 ? 6.512 -22.113 7.242 1.00 78.88 214 ASN A CA 1
ATOM 1720 C C . ASN A 1 214 ? 6.869 -22.676 5.856 1.00 78.88 214 ASN A C 1
ATOM 1722 O O . ASN A 1 214 ? 6.290 -23.662 5.409 1.00 78.88 214 ASN A O 1
ATOM 1726 N N . ASN A 1 215 ? 7.858 -22.079 5.184 1.00 77.31 215 ASN A N 1
ATOM 1727 C CA . ASN A 1 215 ? 8.337 -22.532 3.875 1.00 77.31 215 ASN A CA 1
ATOM 1728 C C . ASN A 1 215 ? 9.498 -23.540 3.966 1.00 77.31 215 ASN A C 1
ATOM 1730 O O . ASN A 1 215 ? 10.094 -23.881 2.945 1.00 77.31 215 ASN A O 1
ATOM 1734 N N . ARG A 1 216 ? 9.840 -24.020 5.173 1.00 75.81 216 ARG A N 1
ATOM 1735 C CA . ARG A 1 216 ? 10.920 -24.994 5.431 1.00 75.81 216 ARG A CA 1
ATOM 1736 C C . ARG A 1 216 ? 12.273 -24.562 4.851 1.00 75.81 216 ARG A C 1
ATOM 1738 O O . ARG A 1 216 ? 13.052 -25.369 4.338 1.00 75.81 216 ARG A O 1
ATOM 1745 N N . VAL A 1 217 ? 12.563 -23.266 4.932 1.00 81.00 217 VAL A N 1
ATOM 1746 C CA . VAL A 1 217 ? 13.795 -22.664 4.427 1.00 81.00 217 VAL A CA 1
ATOM 1747 C C . VAL A 1 217 ? 14.818 -22.533 5.550 1.00 81.00 217 VAL A C 1
ATOM 1749 O O . VAL A 1 217 ? 14.766 -21.612 6.359 1.00 81.00 217 VAL A O 1
ATOM 1752 N N . TYR A 1 218 ? 15.806 -23.427 5.546 1.00 77.38 218 TYR A N 1
ATOM 1753 C CA . TYR A 1 218 ? 16.861 -23.462 6.571 1.00 77.38 218 TYR A CA 1
ATOM 1754 C C . TYR A 1 218 ? 18.230 -22.997 6.067 1.00 77.38 218 TYR A C 1
ATOM 1756 O O . TYR A 1 218 ? 19.150 -22.801 6.850 1.00 77.38 218 TYR A O 1
ATOM 1764 N N . THR A 1 219 ? 18.401 -22.797 4.757 1.00 74.94 219 THR A N 1
ATOM 1765 C CA . THR A 1 219 ? 19.696 -22.419 4.164 1.00 74.94 219 THR A CA 1
ATOM 1766 C C . THR A 1 219 ? 19.541 -21.292 3.153 1.00 74.94 219 THR A C 1
ATOM 1768 O O . THR A 1 219 ? 18.500 -21.166 2.506 1.00 74.94 219 THR A O 1
ATOM 1771 N N . LYS A 1 220 ? 20.616 -20.520 2.949 1.00 79.38 220 LYS A N 1
ATOM 1772 C CA . LYS A 1 220 ? 20.674 -19.477 1.914 1.00 79.38 220 LYS A CA 1
ATOM 1773 C C . LYS A 1 220 ? 20.329 -20.026 0.525 1.00 79.38 220 LYS A C 1
ATOM 1775 O O . LYS A 1 220 ? 19.592 -19.391 -0.221 1.00 79.38 220 LYS A O 1
ATOM 1780 N N . ASN A 1 221 ? 20.829 -21.216 0.187 1.00 77.19 221 ASN A N 1
ATOM 1781 C CA . ASN A 1 221 ? 20.522 -21.865 -1.091 1.00 77.19 221 ASN A CA 1
ATOM 1782 C C . ASN A 1 221 ? 19.051 -22.295 -1.174 1.00 77.19 221 ASN A C 1
ATOM 1784 O O . ASN A 1 221 ? 18.443 -22.146 -2.227 1.00 77.19 221 ASN A O 1
ATOM 1788 N N . GLY A 1 222 ? 18.462 -22.770 -0.071 1.00 80.38 222 GLY A N 1
ATOM 1789 C CA . GLY A 1 222 ? 17.028 -23.062 0.006 1.00 80.38 222 GLY A CA 1
ATOM 1790 C C . GLY A 1 222 ? 16.172 -21.822 -0.251 1.00 80.38 222 GLY A C 1
ATOM 1791 O O . GLY A 1 222 ? 15.214 -21.888 -1.012 1.00 80.38 222 GLY A O 1
ATOM 1792 N N . TYR A 1 223 ? 16.573 -20.673 0.297 1.00 82.56 223 TYR A N 1
ATOM 1793 C CA . TYR A 1 223 ? 15.887 -19.403 0.067 1.00 82.56 223 TYR A CA 1
ATOM 1794 C C . TYR A 1 223 ? 15.997 -18.930 -1.383 1.00 82.56 223 TYR A C 1
ATOM 1796 O O . TYR A 1 223 ? 14.999 -18.547 -1.981 1.00 82.56 223 TYR A O 1
ATOM 1804 N N . LEU A 1 224 ? 17.188 -19.014 -1.984 1.00 80.12 224 LEU A N 1
ATOM 1805 C CA . LEU A 1 224 ? 17.372 -18.702 -3.404 1.00 80.12 224 LEU A CA 1
ATOM 1806 C C . LEU A 1 224 ? 16.558 -19.641 -4.304 1.00 80.12 224 LEU A C 1
ATOM 1808 O O . LEU A 1 224 ? 16.005 -19.200 -5.304 1.00 80.12 224 LEU A O 1
ATOM 1812 N N . ASN A 1 225 ? 16.453 -20.923 -3.950 1.00 77.88 225 ASN A N 1
ATOM 1813 C CA . ASN A 1 225 ? 15.619 -21.873 -4.681 1.00 77.88 225 ASN A CA 1
ATOM 1814 C C . ASN A 1 225 ? 14.129 -21.528 -4.568 1.00 77.88 225 ASN A C 1
ATOM 1816 O O . ASN A 1 225 ? 13.446 -21.552 -5.589 1.00 77.88 225 ASN A O 1
ATOM 1820 N N . LEU A 1 226 ? 13.649 -21.158 -3.375 1.00 81.38 226 LEU A N 1
ATOM 1821 C CA . LEU A 1 226 ? 12.281 -20.671 -3.166 1.00 81.38 226 LEU A CA 1
ATOM 1822 C C . LEU A 1 226 ? 12.014 -19.422 -4.024 1.00 81.38 226 LEU A C 1
ATOM 1824 O O . LEU A 1 226 ? 11.029 -19.365 -4.757 1.00 81.38 226 LEU A O 1
ATOM 1828 N N . LEU A 1 227 ? 12.949 -18.465 -4.005 1.00 76.94 227 LEU A N 1
ATOM 1829 C CA . LEU A 1 227 ? 12.890 -17.252 -4.819 1.00 76.94 227 LEU A CA 1
ATOM 1830 C C . LEU A 1 227 ? 12.955 -17.515 -6.321 1.00 76.94 227 LEU A C 1
ATOM 1832 O O . LEU A 1 227 ? 12.544 -16.644 -7.060 1.00 76.94 227 LEU A O 1
ATOM 1836 N N . ASN A 1 228 ? 13.485 -18.642 -6.796 1.00 71.06 228 ASN A N 1
ATOM 1837 C CA . ASN A 1 228 ? 13.617 -18.909 -8.233 1.00 71.06 228 ASN A CA 1
ATOM 1838 C C . ASN A 1 228 ? 12.502 -19.809 -8.781 1.00 71.06 228 ASN A C 1
ATOM 1840 O O . ASN A 1 228 ? 12.148 -19.687 -9.952 1.00 71.06 228 ASN A O 1
ATOM 1844 N N . ASN A 1 229 ? 11.960 -20.711 -7.958 1.00 64.00 229 ASN A N 1
ATOM 1845 C CA . ASN A 1 229 ? 11.044 -21.760 -8.413 1.00 64.00 229 ASN A CA 1
ATOM 1846 C C . ASN A 1 229 ? 9.583 -21.524 -7.996 1.00 64.00 229 ASN A C 1
ATOM 1848 O O . ASN A 1 229 ? 8.688 -21.894 -8.753 1.00 64.00 229 ASN A O 1
ATOM 1852 N N . ASP A 1 230 ? 9.332 -20.843 -6.871 1.00 59.34 230 ASP A N 1
ATOM 1853 C CA . ASP A 1 230 ? 7.989 -20.711 -6.275 1.00 59.34 230 ASP A CA 1
ATOM 1854 C C . ASP A 1 230 ? 7.446 -19.266 -6.278 1.00 59.34 230 ASP A C 1
ATOM 1856 O O . ASP A 1 230 ? 6.462 -18.951 -5.606 1.00 59.34 230 ASP A O 1
ATOM 1860 N N . ILE A 1 231 ? 8.026 -18.369 -7.094 1.00 52.16 231 ILE A N 1
ATOM 1861 C CA . ILE A 1 231 ? 7.576 -16.961 -7.217 1.00 52.16 231 ILE A CA 1
ATOM 1862 C C . ILE A 1 231 ? 6.088 -16.871 -7.584 1.00 52.16 231 ILE A C 1
ATOM 1864 O O . ILE A 1 231 ? 5.398 -15.958 -7.141 1.00 52.16 231 ILE A O 1
ATOM 1868 N N . LYS A 1 232 ? 5.565 -17.828 -8.363 1.00 45.47 232 LYS A N 1
ATOM 1869 C CA . LYS A 1 232 ? 4.161 -17.810 -8.809 1.00 45.47 232 LYS A CA 1
ATOM 1870 C C . LYS A 1 232 ? 3.156 -17.938 -7.659 1.00 45.47 232 LYS A C 1
ATOM 1872 O O . LYS A 1 232 ? 2.045 -17.444 -7.801 1.00 45.47 232 LYS A O 1
ATOM 1877 N N . SER A 1 233 ? 3.529 -18.568 -6.543 1.00 44.56 233 SER A N 1
ATOM 1878 C CA . SER A 1 233 ? 2.696 -18.679 -5.334 1.00 44.56 233 SER A CA 1
ATOM 1879 C C . SER A 1 233 ? 3.030 -17.640 -4.259 1.00 44.56 233 SER A C 1
ATOM 1881 O O . SER A 1 233 ? 2.310 -17.534 -3.270 1.00 44.56 233 SER A O 1
ATOM 1883 N N . LEU A 1 234 ? 4.112 -16.877 -4.443 1.00 52.75 234 LEU A N 1
ATOM 1884 C CA . LEU A 1 234 ? 4.634 -15.900 -3.482 1.00 52.75 234 LEU A CA 1
ATOM 1885 C C . LEU A 1 234 ? 4.579 -14.454 -4.003 1.00 52.75 234 LEU A C 1
ATOM 1887 O O . LEU A 1 234 ? 5.100 -13.566 -3.333 1.00 52.75 234 LEU A O 1
ATOM 1891 N N . SER A 1 235 ? 3.964 -14.204 -5.167 1.00 46.94 235 SER A N 1
ATOM 1892 C CA . SER A 1 235 ? 4.019 -12.917 -5.884 1.00 46.94 235 SER A CA 1
ATOM 1893 C C . SER A 1 235 ? 3.585 -11.717 -5.035 1.00 46.94 235 SER A C 1
ATOM 1895 O O . SER A 1 235 ? 4.166 -10.643 -5.159 1.00 46.94 235 SER A O 1
ATOM 1897 N N . THR A 1 236 ? 2.679 -11.937 -4.078 1.00 52.53 236 THR A N 1
ATOM 1898 C CA . THR A 1 236 ? 2.160 -10.919 -3.157 1.00 52.53 236 THR A CA 1
ATOM 1899 C C . THR A 1 236 ? 3.094 -10.572 -1.988 1.00 52.53 236 THR A C 1
ATOM 1901 O O . THR A 1 236 ? 2.840 -9.604 -1.269 1.00 52.53 236 THR A O 1
ATOM 1904 N N . LEU A 1 237 ? 4.145 -11.361 -1.726 1.00 59.25 237 LEU A N 1
ATOM 1905 C CA . LEU A 1 237 ? 5.073 -11.158 -0.608 1.00 59.25 237 LEU A CA 1
ATOM 1906 C C . LEU A 1 237 ? 6.361 -10.490 -1.103 1.00 59.25 237 LEU A C 1
ATOM 1908 O O . LEU A 1 237 ? 7.113 -11.046 -1.898 1.00 59.25 237 LEU A O 1
ATOM 1912 N N . THR A 1 238 ? 6.653 -9.287 -0.598 1.00 67.62 238 THR A N 1
ATOM 1913 C CA . THR A 1 238 ? 7.938 -8.627 -0.877 1.00 67.62 238 THR A CA 1
ATOM 1914 C C . THR A 1 238 ? 9.015 -9.244 0.006 1.00 67.62 238 THR A C 1
ATOM 1916 O O . THR A 1 238 ? 9.135 -8.908 1.182 1.00 67.62 238 THR A O 1
ATOM 1919 N N . LEU A 1 239 ? 9.776 -10.171 -0.570 1.00 75.56 239 LEU A N 1
ATOM 1920 C CA . LEU A 1 239 ? 10.864 -10.870 0.098 1.00 75.56 239 LEU A CA 1
ATOM 1921 C C . LEU A 1 239 ? 12.200 -10.139 -0.131 1.00 75.56 239 LEU A C 1
ATOM 1923 O O . LEU A 1 239 ? 12.495 -9.754 -1.263 1.00 75.56 239 LEU A O 1
ATOM 1927 N N . PRO A 1 240 ? 13.032 -9.932 0.905 1.00 79.88 240 PRO A N 1
ATOM 1928 C CA . PRO A 1 240 ? 14.340 -9.306 0.739 1.00 79.88 240 PRO A CA 1
ATOM 1929 C C . PRO A 1 240 ? 15.274 -10.197 -0.090 1.00 79.88 240 PRO A C 1
ATOM 1931 O O . PRO A 1 240 ? 15.511 -11.350 0.263 1.00 79.88 240 PRO A O 1
ATOM 1934 N N . GLU A 1 241 ? 15.877 -9.663 -1.154 1.00 79.06 241 GLU A N 1
ATOM 1935 C CA . GLU A 1 241 ? 16.860 -10.406 -1.966 1.00 79.06 241 GLU A CA 1
ATOM 1936 C C . GLU A 1 241 ? 18.090 -10.832 -1.143 1.00 79.06 241 GLU A C 1
ATOM 1938 O O . GLU A 1 241 ? 18.678 -11.890 -1.370 1.00 79.06 241 GLU A O 1
ATOM 1943 N N . GLN A 1 242 ? 18.472 -10.013 -0.156 1.00 80.00 242 GLN A N 1
ATOM 1944 C CA . GLN A 1 242 ? 19.599 -10.257 0.747 1.00 80.00 242 GLN A CA 1
ATOM 1945 C C . GLN A 1 242 ? 19.158 -10.110 2.215 1.00 80.00 242 GLN A C 1
ATOM 1947 O O . GLN A 1 242 ? 19.439 -9.090 2.847 1.00 80.00 242 GLN A O 1
ATOM 1952 N N . PRO A 1 243 ? 18.470 -11.113 2.793 1.00 83.00 243 PRO A N 1
ATOM 1953 C CA . PRO A 1 243 ? 17.839 -10.996 4.112 1.00 83.00 243 PRO A CA 1
ATOM 1954 C C . PRO A 1 243 ? 18.836 -10.742 5.248 1.00 83.00 243 PRO A C 1
ATOM 1956 O O . PRO A 1 243 ? 18.553 -9.952 6.140 1.00 83.00 243 PRO A O 1
ATOM 1959 N N . THR A 1 244 ? 20.032 -11.333 5.199 1.00 82.81 244 THR A N 1
ATOM 1960 C CA . THR A 1 244 ? 21.071 -11.105 6.220 1.00 82.81 244 THR A CA 1
ATOM 1961 C C . THR A 1 244 ? 21.532 -9.648 6.260 1.00 82.81 244 THR A C 1
ATOM 1963 O O . THR A 1 244 ? 21.821 -9.116 7.326 1.00 82.81 244 THR A O 1
ATOM 1966 N N . GLN A 1 245 ? 21.579 -8.976 5.103 1.00 79.50 245 GLN A N 1
ATOM 1967 C CA . GLN A 1 245 ? 21.906 -7.549 5.027 1.00 79.50 245 GLN A CA 1
ATOM 1968 C C . GLN A 1 245 ? 20.717 -6.678 5.427 1.00 79.50 245 GLN A C 1
ATOM 1970 O O . GLN A 1 245 ? 20.900 -5.697 6.137 1.00 79.50 245 GLN A O 1
ATOM 1975 N N . PHE A 1 246 ? 19.509 -7.055 5.003 1.00 79.94 246 PHE A N 1
ATOM 1976 C CA . PHE A 1 246 ? 18.280 -6.331 5.319 1.00 79.94 246 PHE A CA 1
ATOM 1977 C C . PHE A 1 246 ? 18.008 -6.284 6.830 1.00 79.94 246 PHE A C 1
ATOM 1979 O O . PHE A 1 246 ? 17.692 -5.226 7.366 1.00 79.94 246 PHE A O 1
ATOM 1986 N N . PHE A 1 247 ? 18.182 -7.413 7.523 1.00 81.69 247 PHE A N 1
ATOM 1987 C CA . PHE A 1 247 ? 17.943 -7.527 8.965 1.00 81.69 247 PHE A CA 1
ATOM 1988 C C . PHE A 1 247 ? 19.199 -7.354 9.827 1.00 81.69 247 PHE A C 1
ATOM 1990 O O . PHE A 1 247 ? 19.098 -7.378 11.051 1.00 81.69 247 PHE A O 1
ATOM 1997 N N . GLY A 1 248 ? 20.379 -7.209 9.218 1.00 82.81 248 GLY A N 1
ATOM 1998 C CA . GLY A 1 248 ? 21.640 -7.038 9.944 1.00 82.81 248 GLY A CA 1
ATOM 1999 C C . GLY A 1 248 ? 22.027 -8.229 10.831 1.00 82.81 248 GLY A C 1
ATOM 2000 O O . GLY A 1 248 ? 22.613 -8.020 11.888 1.00 82.81 248 GLY A O 1
ATOM 2001 N N . CYS A 1 249 ? 21.703 -9.460 10.423 1.00 85.06 249 CYS A N 1
ATOM 2002 C CA . CYS A 1 249 ? 22.001 -10.688 11.171 1.00 85.06 249 CYS A CA 1
ATOM 2003 C C . CYS A 1 249 ? 22.495 -11.823 10.257 1.00 85.06 249 CYS A C 1
ATOM 2005 O O . CYS A 1 249 ? 22.391 -11.764 9.030 1.00 85.06 249 CYS A O 1
ATOM 2007 N N . SER A 1 250 ? 23.078 -12.855 10.859 1.00 85.75 250 SER A N 1
ATOM 2008 C CA . SER A 1 250 ? 23.554 -14.063 10.184 1.00 85.75 250 SER A CA 1
ATOM 2009 C C . SER A 1 250 ? 22.409 -14.991 9.760 1.00 85.75 250 SER A C 1
ATOM 2011 O O . SER A 1 250 ? 21.271 -14.875 10.208 1.00 85.75 250 SER A O 1
ATOM 2013 N N . TRP A 1 251 ? 22.710 -15.949 8.879 1.00 86.25 251 TRP A N 1
ATOM 2014 C CA . TRP A 1 251 ? 21.715 -16.929 8.435 1.00 86.25 251 TRP A CA 1
ATOM 2015 C C . TRP A 1 251 ? 21.272 -17.877 9.559 1.00 86.25 251 TRP A C 1
ATOM 2017 O O . TRP A 1 251 ? 20.099 -18.245 9.642 1.00 86.25 251 TRP A O 1
ATOM 2027 N N . ASP A 1 252 ? 22.199 -18.227 10.448 1.00 84.94 252 ASP A N 1
ATOM 2028 C CA . ASP A 1 252 ? 21.905 -19.034 11.631 1.00 84.94 252 ASP A CA 1
ATOM 2029 C C . ASP A 1 252 ? 20.926 -18.284 12.545 1.00 84.94 252 ASP A C 1
ATOM 2031 O O . ASP A 1 252 ? 19.942 -18.849 13.011 1.00 84.94 252 ASP A O 1
ATOM 2035 N N . GLU A 1 253 ? 21.106 -16.971 12.710 1.00 85.81 253 GLU A N 1
ATOM 2036 C CA . GLU A 1 253 ? 20.169 -16.136 13.465 1.00 85.81 253 GLU A CA 1
ATOM 2037 C C . GLU A 1 253 ? 18.799 -16.009 12.790 1.00 85.81 253 GLU A C 1
ATOM 2039 O O . GLU A 1 253 ? 17.799 -15.956 13.500 1.00 85.81 253 GLU A O 1
ATOM 2044 N N . LEU A 1 254 ? 18.714 -15.986 11.454 1.00 86.00 254 LEU A N 1
ATOM 2045 C CA . LEU A 1 254 ? 17.441 -15.943 10.714 1.00 86.00 254 LEU A CA 1
ATOM 2046 C C . LEU A 1 254 ? 16.618 -17.230 10.837 1.00 86.00 254 LEU A C 1
ATOM 2048 O O . LEU A 1 254 ? 15.411 -17.209 10.614 1.00 86.00 254 LEU A O 1
ATOM 2052 N N . THR A 1 255 ? 17.260 -18.349 11.158 1.00 83.38 255 THR A N 1
ATOM 2053 C CA . THR A 1 255 ? 16.621 -19.672 11.177 1.00 83.38 255 THR A CA 1
ATOM 2054 C C . THR A 1 255 ? 16.488 -20.257 12.583 1.00 83.38 255 THR A C 1
ATOM 2056 O O . THR A 1 255 ? 15.792 -21.255 12.760 1.00 83.38 255 THR A O 1
ATOM 2059 N N . ALA A 1 256 ? 17.095 -19.613 13.584 1.00 81.75 256 ALA A N 1
ATOM 2060 C CA . ALA A 1 256 ? 17.029 -19.993 14.989 1.00 81.75 256 ALA A CA 1
ATOM 2061 C C . ALA A 1 256 ? 16.084 -19.099 15.810 1.00 81.75 256 ALA A C 1
ATOM 2063 O O . ALA A 1 256 ? 15.905 -17.908 15.515 1.00 81.75 256 ALA A O 1
ATOM 2064 N N . ASN A 1 257 ? 15.570 -19.664 16.911 1.00 80.88 257 ASN A N 1
ATOM 2065 C CA . ASN A 1 257 ? 14.765 -18.981 17.928 1.00 80.88 257 ASN A CA 1
ATOM 2066 C C . ASN A 1 257 ? 13.578 -18.236 17.302 1.00 80.88 257 ASN A C 1
ATOM 2068 O O . ASN A 1 257 ? 13.491 -17.004 17.369 1.00 80.88 257 ASN A O 1
ATOM 2072 N N . VAL A 1 258 ? 12.712 -18.978 16.610 1.00 86.81 258 VAL A N 1
ATOM 2073 C CA . VAL A 1 258 ? 11.546 -18.397 15.938 1.00 86.81 258 VAL A CA 1
ATOM 2074 C C . VAL A 1 258 ? 10.459 -18.145 16.977 1.00 86.81 258 VAL A C 1
ATOM 2076 O O . VAL A 1 258 ? 10.004 -19.072 17.644 1.00 86.81 258 VAL A O 1
ATOM 2079 N N . CYS A 1 259 ? 10.035 -16.889 17.108 1.00 87.88 259 CYS A N 1
ATOM 2080 C CA . CYS A 1 259 ? 9.007 -16.492 18.064 1.00 87.88 259 CYS A CA 1
ATOM 2081 C C . CYS A 1 259 ? 7.757 -1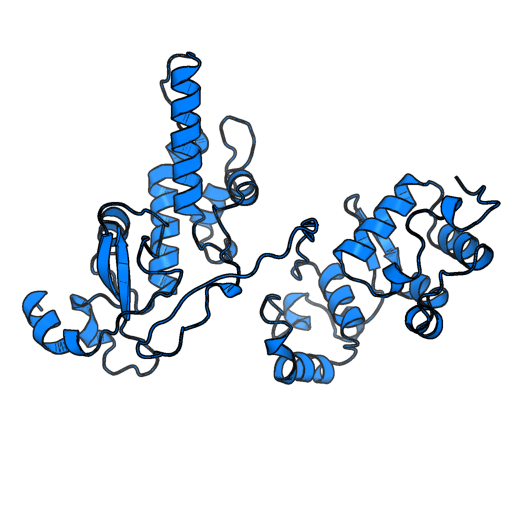5.952 17.365 1.00 87.88 259 CYS A C 1
ATOM 2083 O O . CYS A 1 259 ? 7.825 -15.234 16.366 1.00 87.88 259 CYS A O 1
ATOM 2085 N N . ILE A 1 260 ? 6.604 -16.243 17.955 1.00 87.62 260 ILE A N 1
ATOM 2086 C CA . ILE A 1 260 ? 5.314 -15.667 17.605 1.00 87.62 260 ILE A CA 1
ATOM 2087 C C . ILE A 1 260 ? 5.054 -14.492 18.536 1.00 87.62 260 ILE A C 1
ATOM 2089 O O . ILE A 1 260 ? 4.876 -14.668 19.739 1.00 87.62 260 ILE A O 1
ATOM 2093 N N . THR A 1 261 ? 5.044 -13.293 17.961 1.00 85.94 261 THR A N 1
ATOM 2094 C CA . THR A 1 261 ? 4.688 -12.056 18.660 1.00 85.94 261 THR A CA 1
ATOM 2095 C C . THR A 1 261 ? 3.196 -11.772 18.480 1.00 85.94 261 THR A C 1
ATOM 2097 O O . THR A 1 261 ? 2.725 -11.725 17.339 1.00 85.94 261 THR A O 1
ATOM 2100 N N . THR A 1 262 ? 2.460 -11.597 19.579 1.00 85.25 262 THR A N 1
ATOM 2101 C CA . THR A 1 262 ? 1.035 -11.223 19.579 1.00 85.25 262 THR A CA 1
ATOM 2102 C C . THR A 1 262 ? 0.835 -9.730 19.312 1.00 85.25 262 THR A C 1
ATOM 2104 O O . THR A 1 262 ? 1.779 -8.940 19.354 1.00 85.25 262 THR A O 1
ATOM 2107 N N . SER A 1 263 ? -0.416 -9.310 19.097 1.00 80.12 263 SER A N 1
ATOM 2108 C CA . SER A 1 263 ? -0.788 -7.889 18.977 1.00 80.12 263 SER A CA 1
ATOM 2109 C C . SER A 1 263 ? -0.482 -7.066 20.235 1.00 80.12 263 SER A C 1
ATOM 2111 O O . SER A 1 263 ? -0.283 -5.858 20.143 1.00 80.12 263 SER A O 1
ATOM 2113 N N . THR A 1 264 ? -0.413 -7.715 21.399 1.00 82.69 264 THR A N 1
ATOM 2114 C CA . THR A 1 264 ? -0.058 -7.113 22.694 1.00 82.69 264 THR A CA 1
ATOM 2115 C C . THR A 1 264 ? 1.453 -7.087 22.949 1.00 82.69 264 THR A C 1
ATOM 2117 O O . THR A 1 264 ? 1.899 -6.486 23.923 1.00 82.69 264 THR A O 1
ATOM 2120 N N . GLY A 1 265 ? 2.255 -7.702 22.071 1.00 83.44 265 GLY A N 1
ATOM 2121 C CA . GLY A 1 265 ? 3.714 -7.747 22.173 1.00 83.44 265 GLY A CA 1
ATOM 2122 C C . GLY A 1 265 ? 4.272 -8.926 22.978 1.00 83.44 265 GLY A C 1
ATOM 2123 O O . GLY A 1 265 ? 5.489 -9.002 23.154 1.00 83.44 265 GLY A O 1
ATOM 2124 N N . LEU A 1 266 ? 3.424 -9.856 23.434 1.00 86.94 266 LEU A N 1
ATOM 2125 C CA . LEU A 1 266 ? 3.869 -11.102 24.064 1.00 86.94 266 LEU A CA 1
ATOM 2126 C C . LEU A 1 266 ? 4.566 -11.984 23.028 1.00 86.94 266 LEU A C 1
ATOM 2128 O O . LEU A 1 266 ? 4.141 -12.044 21.875 1.00 86.94 266 LEU A O 1
ATOM 2132 N N . LYS A 1 267 ? 5.647 -12.656 23.434 1.00 90.06 267 LYS A N 1
ATOM 2133 C CA . LYS A 1 267 ? 6.459 -13.503 22.554 1.00 90.06 267 LYS A CA 1
ATOM 2134 C C . LYS A 1 267 ? 6.428 -14.950 23.021 1.00 90.06 267 LYS A C 1
ATOM 2136 O O . LYS A 1 267 ? 6.826 -15.237 24.144 1.00 90.06 267 LYS A O 1
ATOM 2141 N N . TYR A 1 268 ? 6.046 -15.846 22.119 1.00 90.19 268 TYR A N 1
ATOM 2142 C CA . TYR A 1 268 ? 5.969 -17.285 22.366 1.00 90.19 268 TYR A CA 1
ATOM 2143 C C . TYR A 1 268 ? 6.922 -18.045 21.446 1.00 90.19 268 TYR A C 1
ATOM 2145 O O . TYR A 1 268 ? 7.010 -17.735 20.260 1.00 90.19 268 TYR A O 1
ATOM 2153 N N . SER A 1 269 ? 7.643 -19.031 21.979 1.00 89.62 269 SER A N 1
ATOM 2154 C CA . SER A 1 269 ? 8.590 -19.832 21.195 1.00 89.62 269 SER A CA 1
ATOM 2155 C C . SER A 1 269 ? 7.850 -20.813 20.290 1.00 89.62 269 SER A C 1
ATOM 2157 O O . SER A 1 269 ? 7.134 -21.689 20.776 1.00 89.62 269 SER A O 1
ATOM 2159 N N . LEU A 1 270 ? 8.052 -20.701 18.976 1.00 86.75 270 LEU A N 1
ATOM 2160 C CA . LEU A 1 270 ? 7.490 -21.650 18.020 1.00 86.75 270 LEU A CA 1
ATOM 2161 C C . LEU A 1 270 ? 8.182 -23.016 18.125 1.00 86.75 270 LEU A C 1
ATOM 2163 O O . LEU A 1 270 ? 7.517 -24.042 18.042 1.00 86.75 270 LEU A O 1
ATOM 2167 N N . ASP A 1 271 ? 9.486 -23.030 18.420 1.00 83.94 271 ASP A N 1
ATOM 2168 C CA . ASP A 1 271 ? 10.253 -24.262 18.646 1.00 83.94 271 ASP A CA 1
ATOM 2169 C C . ASP A 1 271 ? 9.726 -25.068 19.848 1.00 83.94 271 ASP A C 1
ATOM 2171 O O . ASP A 1 271 ? 9.871 -26.288 19.889 1.00 83.94 271 ASP A O 1
ATOM 2175 N N . LEU A 1 272 ? 9.123 -24.400 20.839 1.00 87.62 272 LEU A N 1
ATOM 2176 C CA . LEU A 1 272 ? 8.464 -25.065 21.963 1.00 87.62 272 LEU A CA 1
ATOM 2177 C C . LEU A 1 272 ? 7.095 -25.623 21.556 1.00 87.62 272 LEU A C 1
ATOM 2179 O O . LEU A 1 272 ? 6.792 -26.765 21.880 1.00 87.62 272 LEU A O 1
ATOM 2183 N N . ILE A 1 273 ? 6.291 -24.853 20.816 1.00 86.94 273 ILE A N 1
ATOM 2184 C CA . ILE A 1 273 ? 4.971 -25.293 20.332 1.00 86.94 273 ILE A CA 1
ATOM 2185 C C . ILE A 1 273 ? 5.107 -26.538 19.441 1.00 86.94 273 ILE A C 1
ATOM 2187 O O . ILE A 1 273 ? 4.385 -27.516 19.623 1.00 86.94 273 ILE A O 1
ATOM 2191 N N . GLU A 1 274 ? 6.078 -26.545 18.527 1.00 81.56 274 GLU A N 1
ATOM 2192 C CA . GLU A 1 274 ? 6.320 -27.653 17.593 1.00 81.56 274 GLU A CA 1
ATOM 2193 C C . GLU A 1 274 ? 6.769 -28.964 18.276 1.00 81.56 274 GLU A C 1
ATOM 2195 O O . GLU A 1 274 ? 6.621 -30.033 17.685 1.00 81.56 274 GLU A O 1
ATOM 2200 N N . GLN A 1 275 ? 7.261 -28.930 19.524 1.00 83.50 275 GLN A N 1
ATOM 2201 C CA . GLN A 1 275 ? 7.566 -30.157 20.287 1.00 83.50 275 GLN A CA 1
ATOM 2202 C C . GLN A 1 275 ? 6.306 -30.956 20.636 1.00 83.50 275 GLN A C 1
ATOM 2204 O O . GLN A 1 275 ? 6.363 -32.180 20.730 1.00 83.50 275 GLN A O 1
ATOM 2209 N N . TYR A 1 276 ? 5.180 -30.262 20.800 1.00 78.69 276 TYR A N 1
ATOM 2210 C CA . TYR A 1 276 ? 3.880 -30.833 21.156 1.00 78.69 276 TYR A CA 1
ATOM 2211 C C . TYR A 1 276 ? 2.966 -30.989 19.934 1.00 78.69 276 TYR A C 1
ATOM 2213 O O . TYR A 1 276 ? 2.084 -31.845 19.899 1.00 78.69 276 TYR A O 1
ATOM 2221 N N . ALA A 1 277 ? 3.211 -30.182 18.903 1.00 70.62 277 ALA A N 1
ATOM 2222 C CA . ALA A 1 277 ? 2.447 -30.102 17.669 1.00 70.62 277 ALA A CA 1
ATOM 2223 C C . ALA A 1 277 ? 3.165 -30.827 16.508 1.00 70.62 277 ALA A C 1
ATOM 2225 O O . ALA A 1 277 ? 3.587 -30.206 15.533 1.00 70.62 277 ALA A O 1
ATOM 2226 N N . THR A 1 278 ? 3.348 -32.149 16.622 1.00 65.81 278 THR A N 1
ATOM 2227 C CA . THR A 1 278 ? 4.148 -32.931 15.659 1.00 65.81 278 THR A CA 1
ATOM 2228 C C . THR A 1 278 ? 3.535 -32.967 14.252 1.00 65.81 278 THR A C 1
ATOM 2230 O O . THR A 1 278 ? 2.317 -32.920 14.072 1.00 65.81 278 THR A O 1
ATOM 2233 N N . SER A 1 279 ? 4.376 -33.131 13.223 1.00 59.75 279 SER A N 1
ATOM 2234 C CA . SER A 1 279 ? 3.920 -33.223 11.825 1.00 59.75 279 SER A CA 1
ATOM 2235 C C . SER A 1 279 ? 2.933 -34.372 11.571 1.00 59.75 279 SER A C 1
ATOM 2237 O O . SER A 1 279 ? 2.093 -34.264 10.678 1.00 59.75 279 SER A O 1
ATOM 2239 N N . ASP A 1 280 ? 2.999 -35.444 12.367 1.00 63.81 280 ASP A N 1
ATOM 2240 C CA . ASP A 1 280 ? 2.062 -36.567 12.289 1.00 63.81 280 ASP A CA 1
ATOM 2241 C C . ASP A 1 280 ? 0.651 -36.160 12.732 1.00 63.81 280 ASP A C 1
ATOM 2243 O O . ASP A 1 280 ? -0.321 -36.553 12.089 1.00 63.81 280 ASP A O 1
ATOM 2247 N N . LEU A 1 281 ? 0.528 -35.331 13.778 1.00 62.84 281 LEU A N 1
ATOM 2248 C CA . LEU A 1 281 ? -0.755 -34.797 14.250 1.00 62.84 281 LEU A CA 1
ATOM 2249 C C . LEU A 1 281 ? -1.390 -33.859 13.217 1.00 62.84 281 LEU A C 1
ATOM 2251 O O . LEU A 1 281 ? -2.593 -33.958 12.961 1.00 62.84 281 LEU A O 1
ATOM 2255 N N . ILE A 1 282 ? -0.576 -33.009 12.580 1.00 62.72 282 ILE A N 1
ATOM 2256 C CA . ILE A 1 282 ? -1.009 -32.104 11.501 1.00 62.72 282 ILE A CA 1
ATOM 2257 C C . ILE A 1 282 ? -1.552 -32.917 10.317 1.00 62.72 282 ILE A C 1
ATOM 2259 O O . ILE A 1 282 ? -2.645 -32.645 9.821 1.00 62.72 282 ILE A O 1
ATOM 2263 N N . ALA A 1 283 ? -0.839 -33.970 9.902 1.00 61.03 283 ALA A N 1
ATOM 2264 C CA . ALA A 1 283 ? -1.237 -34.805 8.768 1.00 61.03 283 ALA A CA 1
ATOM 2265 C C . ALA A 1 283 ? -2.599 -35.494 8.967 1.00 61.03 283 ALA A C 1
ATOM 2267 O O . ALA A 1 283 ? -3.367 -35.629 8.013 1.00 61.03 283 ALA A O 1
ATOM 2268 N N . ILE A 1 284 ? -2.915 -35.910 10.198 1.00 65.75 284 ILE A N 1
ATOM 2269 C CA . ILE A 1 284 ? -4.194 -36.557 10.536 1.00 65.75 284 ILE A CA 1
ATOM 2270 C C . ILE A 1 284 ? -5.257 -35.577 11.058 1.00 65.75 284 ILE A C 1
ATOM 2272 O O . ILE A 1 284 ? -6.341 -36.021 11.436 1.00 65.75 284 ILE A O 1
ATOM 2276 N N . LYS A 1 285 ? -4.961 -34.267 11.083 1.00 69.00 285 LYS A N 1
ATOM 2277 C CA . LYS A 1 285 ? -5.833 -33.194 11.597 1.00 69.00 285 LYS A CA 1
ATOM 2278 C C . LYS A 1 285 ? -6.402 -33.489 12.985 1.00 69.00 285 LYS A C 1
ATOM 2280 O O . LYS A 1 285 ? -7.581 -33.256 13.253 1.00 69.00 285 LYS A O 1
ATOM 2285 N N . LYS A 1 286 ? -5.570 -34.057 13.856 1.00 73.81 286 LYS A N 1
ATOM 2286 C CA . LYS A 1 286 ? -5.960 -34.405 15.220 1.00 73.81 286 LYS A CA 1
ATOM 2287 C C . LYS A 1 286 ? -5.425 -33.352 16.176 1.00 73.81 286 LYS A C 1
ATOM 2289 O O . LYS A 1 286 ? -4.244 -33.022 16.123 1.00 73.81 286 LYS A O 1
ATOM 2294 N N . SER A 1 287 ? -6.293 -32.867 17.059 1.00 80.44 287 SER A N 1
ATOM 2295 C CA . SER A 1 287 ? -5.893 -31.951 18.120 1.00 80.44 287 SER A CA 1
ATOM 2296 C C . SER A 1 287 ? -4.831 -32.575 19.025 1.00 80.44 287 SER A C 1
ATOM 2298 O O . SER A 1 287 ? -4.812 -33.796 19.227 1.00 80.44 287 SER A O 1
ATOM 2300 N N . VAL A 1 288 ? -3.967 -31.721 19.575 1.00 83.56 288 VAL A N 1
ATOM 2301 C CA . VAL A 1 288 ? -3.033 -32.085 20.652 1.00 83.56 288 VAL A CA 1
ATOM 2302 C C . VAL A 1 288 ? -3.814 -32.732 21.812 1.00 83.56 288 VAL A C 1
ATOM 2304 O O . VAL A 1 288 ? -5.011 -32.504 21.971 1.00 83.56 288 VAL A O 1
ATOM 2307 N N . GLY A 1 289 ? -3.188 -33.624 22.582 1.00 83.88 289 GLY A N 1
ATOM 2308 C CA . GLY A 1 289 ? -3.840 -34.222 23.750 1.00 83.88 289 GLY A CA 1
ATOM 2309 C C . GLY A 1 289 ? -4.044 -33.196 24.869 1.00 83.88 289 GLY A C 1
ATOM 2310 O O . GLY A 1 289 ? -3.273 -32.251 24.977 1.00 83.88 289 GLY A O 1
ATOM 2311 N N . MET A 1 290 ? -5.037 -33.402 25.740 1.00 86.75 290 MET A N 1
ATOM 2312 C CA . MET A 1 290 ? -5.299 -32.496 26.870 1.00 86.75 290 MET A CA 1
ATOM 2313 C C . MET A 1 290 ? -4.048 -32.287 27.738 1.00 86.75 290 MET A C 1
ATOM 2315 O O . MET A 1 290 ? -3.617 -31.157 27.899 1.00 86.75 290 MET A O 1
ATOM 2319 N N . TYR A 1 291 ? -3.400 -33.360 28.204 1.00 86.88 291 TYR A N 1
ATOM 2320 C CA . TYR A 1 291 ? -2.185 -33.265 29.031 1.00 86.88 291 TYR A CA 1
ATOM 2321 C C . TYR A 1 291 ? -1.029 -32.526 28.345 1.00 86.88 291 TYR A C 1
ATOM 2323 O O . TYR A 1 291 ? -0.360 -31.704 28.964 1.00 86.88 291 TYR A O 1
ATOM 2331 N N . ASP A 1 292 ? -0.816 -32.801 27.059 1.00 86.69 292 ASP A N 1
ATOM 2332 C CA . ASP A 1 292 ? 0.207 -32.138 26.247 1.00 86.69 292 ASP A CA 1
ATOM 2333 C C . ASP A 1 292 ? -0.106 -30.644 26.079 1.00 86.69 292 ASP A C 1
ATOM 2335 O O . ASP A 1 292 ? 0.793 -29.806 26.087 1.00 86.69 292 ASP A O 1
ATOM 2339 N N . MET A 1 293 ? -1.392 -30.302 25.960 1.00 89.25 293 MET A N 1
ATOM 2340 C CA . MET A 1 293 ? -1.866 -28.925 25.908 1.00 89.25 293 MET A CA 1
ATOM 2341 C C . MET A 1 293 ? -1.621 -28.201 27.235 1.00 89.25 293 MET A C 1
ATOM 2343 O O . MET A 1 293 ? -1.114 -27.084 27.226 1.00 89.25 293 MET A O 1
ATOM 2347 N N . GLU A 1 294 ? -1.949 -28.822 28.370 1.00 89.62 294 GLU A N 1
ATOM 2348 C CA . GLU A 1 294 ? -1.715 -28.244 29.699 1.00 89.62 294 GLU A CA 1
ATOM 2349 C C . GLU A 1 294 ? -0.220 -27.994 29.945 1.00 89.62 294 GLU A C 1
ATOM 2351 O O . GLU A 1 294 ? 0.162 -26.897 30.354 1.00 89.62 294 GLU A O 1
ATOM 2356 N N . GLU A 1 295 ? 0.642 -28.969 29.626 1.00 90.62 295 GLU A N 1
ATOM 2357 C CA . GLU A 1 295 ? 2.096 -28.821 29.771 1.00 90.62 295 GLU A CA 1
ATOM 2358 C C . GLU A 1 295 ? 2.657 -27.743 28.829 1.00 90.62 295 GLU A C 1
ATOM 2360 O O . GLU A 1 295 ? 3.535 -26.967 29.215 1.00 90.62 295 GLU A O 1
ATOM 2365 N N . LEU A 1 296 ? 2.144 -27.660 27.597 1.00 91.38 296 LEU A N 1
ATOM 2366 C CA . LEU A 1 296 ? 2.525 -26.613 26.655 1.00 91.38 296 LEU A CA 1
ATOM 2367 C C . LEU A 1 296 ? 2.161 -25.221 27.189 1.00 91.38 296 LEU A C 1
ATOM 2369 O O . LEU A 1 296 ? 3.001 -24.321 27.142 1.00 91.38 296 LEU A O 1
ATOM 2373 N N . LEU A 1 297 ? 0.937 -25.031 27.691 1.00 92.62 297 LEU A N 1
ATOM 2374 C CA . LEU A 1 297 ? 0.495 -23.740 28.227 1.00 92.62 297 LEU A CA 1
ATOM 2375 C C . LEU A 1 297 ? 1.312 -23.325 29.454 1.00 92.62 297 LEU A C 1
ATOM 2377 O O . LEU A 1 297 ? 1.752 -22.176 29.511 1.0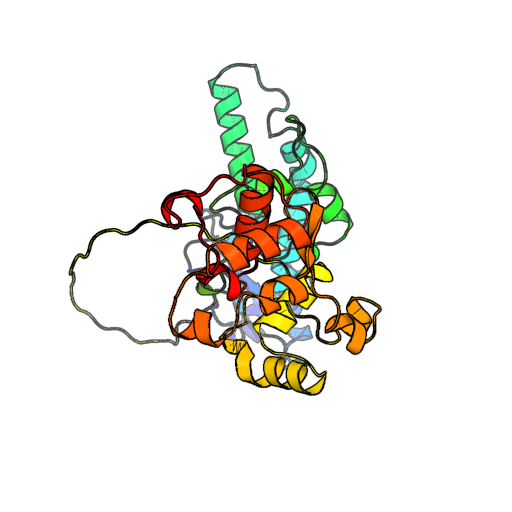0 92.62 297 LEU A O 1
ATOM 2381 N N . ASP A 1 298 ? 1.600 -24.259 30.364 1.00 91.88 298 ASP A N 1
ATOM 2382 C CA . ASP A 1 298 ? 2.467 -24.020 31.525 1.00 91.88 298 ASP A CA 1
ATOM 2383 C C . ASP A 1 298 ? 3.874 -23.573 31.094 1.00 91.88 298 ASP A C 1
ATOM 2385 O O . ASP A 1 298 ? 4.376 -22.537 31.534 1.00 91.88 298 ASP A O 1
ATOM 2389 N N . LYS A 1 299 ? 4.487 -24.272 30.127 1.00 92.62 299 LYS A N 1
ATOM 2390 C CA . LYS A 1 299 ? 5.812 -23.904 29.595 1.00 92.62 299 LYS A CA 1
ATOM 2391 C C . LYS A 1 299 ? 5.821 -22.581 28.831 1.00 92.62 299 LYS A C 1
ATOM 2393 O O . LYS A 1 299 ? 6.858 -21.917 28.780 1.00 92.62 299 LYS A O 1
ATOM 2398 N N . LEU A 1 300 ? 4.698 -22.199 28.224 1.00 91.44 300 LEU A N 1
ATOM 2399 C CA . LEU A 1 300 ? 4.516 -20.895 27.584 1.00 91.44 300 LEU A CA 1
ATOM 2400 C C . LEU A 1 300 ? 4.161 -19.784 28.584 1.00 91.44 300 LEU A C 1
ATOM 2402 O O . LEU A 1 300 ? 4.138 -18.617 28.191 1.00 91.44 300 LEU A O 1
ATOM 2406 N N . GLY A 1 301 ? 3.902 -20.126 29.851 1.00 92.00 301 GLY A N 1
ATOM 2407 C CA . GLY A 1 301 ? 3.465 -19.190 30.883 1.00 92.00 301 GLY A CA 1
ATOM 2408 C C . GLY A 1 301 ? 2.074 -18.609 30.623 1.00 92.00 301 GLY A C 1
ATOM 2409 O O . GLY A 1 301 ? 1.798 -17.494 31.054 1.00 92.00 301 GLY A O 1
ATOM 2410 N N . ILE A 1 302 ? 1.222 -19.323 29.884 1.00 92.75 302 ILE A N 1
ATOM 2411 C CA . ILE A 1 302 ? -0.152 -18.912 29.588 1.00 92.75 302 ILE A CA 1
ATOM 2412 C C . ILE A 1 302 ? -1.047 -19.433 30.704 1.00 92.75 302 ILE A C 1
ATOM 2414 O O . ILE A 1 302 ? -1.165 -20.641 30.896 1.00 92.75 302 ILE A O 1
ATOM 2418 N N . THR A 1 303 ? -1.689 -18.517 31.424 1.00 90.19 303 THR A N 1
ATOM 2419 C CA . THR A 1 303 ? -2.524 -18.851 32.593 1.00 90.19 303 THR A CA 1
ATOM 2420 C C . THR A 1 303 ? -3.975 -18.428 32.426 1.00 90.19 303 THR A C 1
ATOM 2422 O O . THR A 1 303 ? -4.822 -18.789 33.236 1.00 90.19 303 THR A O 1
ATOM 2425 N N . THR A 1 304 ? -4.280 -17.670 31.373 1.00 90.88 304 THR A N 1
ATOM 2426 C CA . THR A 1 304 ? -5.622 -17.146 31.122 1.00 90.88 304 THR A CA 1
ATOM 2427 C C . THR A 1 304 ? -6.115 -17.495 29.725 1.00 90.88 304 THR A C 1
ATOM 2429 O O . THR A 1 304 ? -5.344 -17.650 28.772 1.00 90.88 304 THR A O 1
ATOM 2432 N N . ARG A 1 305 ? -7.443 -17.544 29.585 1.00 90.06 305 ARG A N 1
ATOM 2433 C CA . ARG A 1 305 ? -8.107 -17.717 28.292 1.00 90.06 305 ARG A CA 1
ATOM 2434 C C . ARG A 1 305 ? -7.724 -16.630 27.281 1.00 90.06 305 ARG A C 1
ATOM 2436 O O . ARG A 1 305 ? -7.505 -16.915 26.108 1.00 90.06 305 ARG A O 1
ATOM 2443 N N . GLU A 1 306 ? -7.621 -15.391 27.747 1.00 91.06 306 GLU A N 1
ATOM 2444 C CA . GLU A 1 306 ? -7.332 -14.222 26.914 1.00 91.06 306 GLU A CA 1
ATOM 2445 C C . GLU A 1 306 ? -5.919 -14.274 26.318 1.00 91.06 306 GLU A C 1
ATOM 2447 O O . GLU A 1 306 ? -5.733 -13.963 25.141 1.00 91.06 306 GLU A O 1
ATOM 2452 N N . GLU A 1 307 ? -4.922 -14.702 27.097 1.00 91.38 307 GLU A N 1
ATOM 2453 C CA . GLU A 1 307 ? -3.553 -14.929 26.613 1.00 91.38 307 GLU A CA 1
ATOM 2454 C C . GLU A 1 307 ? -3.512 -16.028 25.546 1.00 91.38 307 GLU A C 1
ATOM 2456 O O . GLU A 1 307 ? -2.847 -15.880 24.515 1.00 91.38 307 GLU A O 1
ATOM 2461 N N . TYR A 1 308 ? -4.269 -17.108 25.756 1.00 92.88 308 TYR A N 1
ATOM 2462 C CA . TYR A 1 308 ? -4.375 -18.183 24.779 1.00 92.88 308 TYR A CA 1
ATOM 2463 C C . TYR A 1 308 ? -5.016 -17.713 23.465 1.00 92.88 308 TYR A C 1
ATOM 2465 O O . TYR A 1 308 ? -4.473 -17.966 22.388 1.00 92.88 308 TYR A O 1
ATOM 2473 N N . ASP A 1 309 ? -6.121 -16.966 23.533 1.00 90.56 309 ASP A N 1
ATOM 2474 C CA . ASP A 1 309 ? -6.796 -16.424 22.348 1.00 90.56 309 ASP A CA 1
ATOM 2475 C C . ASP A 1 309 ? -5.888 -15.465 21.557 1.00 90.56 309 ASP A C 1
ATOM 2477 O O . ASP A 1 309 ? -5.920 -15.442 20.318 1.00 90.56 309 ASP A O 1
ATOM 2481 N N . GLN A 1 310 ? -5.027 -14.708 22.246 1.00 89.81 310 GLN A N 1
ATOM 2482 C CA . GLN A 1 310 ? -4.017 -13.856 21.613 1.00 89.81 310 GLN A CA 1
ATOM 2483 C C . GLN A 1 310 ? -2.958 -14.675 20.867 1.00 89.81 310 GLN A C 1
ATOM 2485 O O . GLN A 1 310 ? -2.645 -14.350 19.716 1.00 89.81 310 GLN A O 1
ATOM 2490 N N . LEU A 1 311 ? -2.425 -15.739 21.482 1.00 91.81 311 LEU A N 1
ATOM 2491 C CA . LEU A 1 311 ? -1.499 -16.662 20.818 1.00 91.81 311 LEU A CA 1
ATOM 2492 C C . LEU A 1 311 ? -2.162 -17.322 19.603 1.00 91.81 311 LEU A C 1
ATOM 2494 O O . LEU A 1 311 ? -1.602 -17.292 18.505 1.00 91.81 311 LEU A O 1
ATOM 2498 N N . TRP A 1 312 ? -3.362 -17.880 19.775 1.00 90.56 312 TRP A N 1
ATOM 2499 C CA . TRP A 1 312 ? -4.081 -18.593 18.720 1.00 90.56 312 TRP A CA 1
ATOM 2500 C C . TRP A 1 312 ? -4.368 -17.680 17.522 1.00 90.56 312 TRP A C 1
ATOM 2502 O O . TRP A 1 312 ? -4.123 -18.040 16.367 1.00 90.56 312 TRP A O 1
ATOM 2512 N N . THR A 1 313 ? -4.794 -16.443 17.793 1.00 88.00 313 THR A N 1
ATOM 2513 C CA . THR A 1 313 ? -4.987 -15.419 16.760 1.00 88.00 313 THR A CA 1
ATOM 2514 C C . THR A 1 313 ? -3.677 -15.096 16.045 1.00 88.00 313 THR A C 1
ATOM 2516 O O . THR A 1 313 ? -3.657 -15.038 14.816 1.00 88.00 313 THR A O 1
ATOM 2519 N N . ALA A 1 314 ? -2.571 -14.930 16.776 1.00 85.62 314 ALA A N 1
ATOM 2520 C CA . ALA A 1 314 ? -1.269 -14.637 16.181 1.00 85.62 314 ALA A CA 1
ATOM 2521 C C . ALA A 1 314 ? -0.772 -15.777 15.274 1.00 85.62 314 ALA A C 1
ATOM 2523 O O . ALA A 1 314 ? -0.323 -15.517 14.156 1.00 85.62 314 ALA A O 1
ATOM 2524 N N . LEU A 1 315 ? -0.912 -17.034 15.704 1.00 86.94 315 LEU A N 1
ATOM 2525 C CA . LEU A 1 315 ? -0.589 -18.213 14.893 1.00 86.94 315 LEU A CA 1
ATOM 2526 C C . LEU A 1 315 ? -1.426 -18.262 13.607 1.00 86.94 315 LEU A C 1
ATOM 2528 O O . LEU A 1 315 ? -0.883 -18.475 12.520 1.00 86.94 315 LEU A O 1
ATOM 2532 N N . ARG A 1 316 ? -2.733 -17.988 13.711 1.00 84.25 316 ARG A N 1
ATOM 2533 C CA . ARG A 1 316 ? -3.652 -17.962 12.565 1.00 84.25 316 ARG A CA 1
ATOM 2534 C C . ARG A 1 316 ? -3.306 -16.859 11.569 1.00 84.25 316 ARG A C 1
ATOM 2536 O O . ARG A 1 316 ? -3.246 -17.118 10.369 1.00 84.25 316 ARG A O 1
ATOM 2543 N N . VAL A 1 317 ? -3.069 -15.638 12.050 1.00 80.06 317 VAL A N 1
ATOM 2544 C CA . VAL A 1 317 ? -2.684 -14.479 11.220 1.00 80.06 317 VAL A CA 1
ATOM 2545 C C . VAL A 1 317 ? -1.406 -14.785 10.443 1.00 80.06 317 VAL A C 1
ATOM 2547 O O . VAL A 1 317 ? -1.323 -14.518 9.245 1.00 80.06 317 VAL A O 1
ATOM 2550 N N . LYS A 1 318 ? -0.424 -15.394 11.115 1.00 74.25 318 LYS A N 1
ATOM 2551 C CA . LYS A 1 318 ? 0.868 -15.754 10.521 1.00 74.25 318 LYS A CA 1
ATOM 2552 C C . LYS A 1 318 ? 0.848 -17.064 9.729 1.00 74.25 318 LYS A C 1
ATOM 2554 O O . LYS A 1 318 ? 1.890 -17.475 9.225 1.00 74.25 318 LYS A O 1
ATOM 2559 N N . ARG A 1 319 ? -0.326 -17.693 9.589 1.00 75.06 319 ARG A N 1
ATOM 2560 C CA . ARG A 1 319 ? -0.545 -18.940 8.840 1.00 75.06 319 ARG A CA 1
ATOM 2561 C C . ARG A 1 319 ? 0.429 -20.052 9.241 1.00 75.06 319 ARG A C 1
ATOM 2563 O O . ARG A 1 319 ? 0.967 -20.740 8.379 1.00 75.06 319 ARG A O 1
ATOM 2570 N N . VAL A 1 320 ? 0.693 -20.180 10.537 1.00 79.25 320 VAL A N 1
ATOM 2571 C CA . VAL A 1 320 ? 1.531 -21.262 11.064 1.00 79.25 320 VAL A CA 1
ATOM 2572 C C . VAL A 1 320 ? 0.711 -22.548 11.062 1.00 79.25 320 VAL A C 1
ATOM 2574 O O . VAL A 1 320 ? -0.407 -22.554 11.567 1.00 79.25 320 VAL A O 1
ATOM 2577 N N . ASP A 1 321 ? 1.248 -23.625 10.504 1.00 73.12 321 ASP A N 1
ATOM 2578 C CA . ASP A 1 321 ? 0.568 -24.919 10.344 1.00 73.12 321 ASP A CA 1
ATOM 2579 C C . ASP A 1 321 ? 0.127 -25.553 11.674 1.00 73.12 321 ASP A C 1
ATOM 2581 O O . ASP A 1 321 ? -0.965 -26.116 11.755 1.00 73.12 321 ASP A O 1
ATOM 2585 N N . VAL A 1 322 ? 0.906 -25.381 12.747 1.00 77.75 322 VAL A N 1
ATOM 2586 C CA . VAL A 1 322 ? 0.559 -25.866 14.098 1.00 77.75 322 VAL A CA 1
ATOM 2587 C C . VAL A 1 322 ? -0.777 -25.321 14.623 1.00 77.75 322 VAL A C 1
ATOM 2589 O O . VAL A 1 322 ? -1.382 -25.930 15.505 1.00 77.75 322 VAL A O 1
ATOM 2592 N N . VAL A 1 323 ? -1.283 -24.204 14.075 1.00 80.75 323 VAL A N 1
ATOM 2593 C CA . VAL A 1 323 ? -2.595 -23.650 14.451 1.00 80.75 323 VAL A CA 1
ATOM 2594 C C . VAL A 1 323 ? -3.744 -24.612 14.142 1.00 80.75 323 VAL A C 1
ATOM 2596 O O . VAL A 1 323 ? -4.782 -24.546 14.792 1.00 80.75 323 VAL A O 1
ATOM 2599 N N . GLU A 1 324 ? -3.569 -25.517 13.173 1.00 77.44 324 GLU A N 1
ATOM 2600 C CA . GLU A 1 324 ? -4.606 -26.474 12.771 1.00 77.44 324 GLU A CA 1
ATOM 2601 C C . GLU A 1 324 ? -4.859 -27.559 13.824 1.00 77.44 324 GLU A C 1
ATOM 2603 O O . GLU A 1 324 ? -5.924 -28.176 13.824 1.00 77.44 324 GLU A O 1
ATOM 2608 N N . ILE A 1 325 ? -3.900 -27.786 14.725 1.00 79.50 325 ILE A N 1
ATOM 2609 C CA . ILE A 1 325 ? -3.978 -28.830 15.756 1.00 79.50 325 ILE A CA 1
ATOM 2610 C C . ILE A 1 325 ? -4.070 -28.279 17.181 1.00 79.50 325 ILE A C 1
ATOM 2612 O O . ILE A 1 325 ? -4.338 -29.039 18.113 1.00 79.50 325 ILE A O 1
ATOM 2616 N N . LEU A 1 326 ? -3.928 -26.963 17.354 1.00 86.19 326 LEU A N 1
ATOM 2617 C CA . LEU A 1 326 ? -4.249 -26.277 18.601 1.00 86.19 326 LEU A CA 1
ATOM 2618 C C . LEU A 1 326 ? -5.739 -25.895 18.612 1.00 86.19 326 LEU A C 1
ATOM 2620 O O . LEU A 1 326 ? -6.176 -25.101 17.769 1.00 86.19 326 LEU A O 1
ATOM 2624 N N . PRO A 1 327 ? -6.547 -26.437 19.542 1.00 85.81 327 PRO A N 1
ATOM 2625 C CA . PRO A 1 327 ? -7.981 -26.189 19.545 1.00 85.81 327 PRO A CA 1
ATOM 2626 C C . PRO A 1 327 ? -8.283 -24.720 19.839 1.00 85.81 327 PRO A C 1
ATOM 2628 O O . PRO A 1 327 ? -7.814 -24.165 20.827 1.00 85.81 327 PRO A O 1
ATOM 2631 N N . ASN A 1 328 ? -9.099 -24.082 19.002 1.00 85.75 328 ASN A N 1
ATOM 2632 C CA . ASN A 1 328 ? -9.506 -22.691 19.217 1.00 85.75 328 ASN A CA 1
ATOM 2633 C C . ASN A 1 328 ? -10.340 -22.510 20.494 1.00 85.75 328 ASN A C 1
ATOM 2635 O O . ASN A 1 328 ? -10.381 -21.415 21.034 1.00 85.75 328 ASN A O 1
ATOM 2639 N N . GLN A 1 329 ? -11.017 -23.560 20.962 1.00 85.81 329 GLN A N 1
ATOM 2640 C CA . GLN A 1 329 ? -11.816 -23.596 22.185 1.00 85.81 329 GLN A CA 1
ATOM 2641 C C . GLN A 1 329 ? -11.488 -24.883 22.950 1.00 85.81 329 GLN A C 1
ATOM 2643 O O . GLN A 1 329 ? -12.179 -25.886 22.768 1.00 85.81 329 GLN A O 1
ATOM 2648 N N . PRO A 1 330 ? -10.415 -24.910 23.761 1.00 86.38 330 PRO A N 1
ATOM 2649 C CA . PRO A 1 330 ? -9.998 -26.126 24.452 1.00 86.38 330 PRO A CA 1
ATOM 2650 C C . PRO A 1 330 ? -11.085 -26.683 25.378 1.00 86.38 330 PRO A C 1
ATOM 2652 O O . PRO A 1 330 ? -11.253 -27.894 25.421 1.00 86.38 330 PRO A O 1
ATOM 2655 N N . GLU A 1 331 ? -11.914 -25.836 25.998 1.00 86.00 331 GLU A N 1
ATOM 2656 C CA . GLU A 1 331 ? -13.049 -26.295 26.820 1.00 86.00 331 GLU A CA 1
ATOM 2657 C C . GLU A 1 331 ? -14.173 -26.990 26.032 1.00 86.00 331 GLU A C 1
ATOM 2659 O O . GLU A 1 331 ? -14.968 -27.722 26.609 1.00 86.00 331 GLU A O 1
ATOM 2664 N N . ALA A 1 332 ? -14.256 -26.778 24.715 1.00 84.00 332 ALA A N 1
ATOM 2665 C CA . ALA A 1 332 ? -15.201 -27.491 23.855 1.00 84.00 332 ALA A CA 1
ATOM 2666 C C . ALA A 1 332 ? -14.625 -28.812 23.317 1.00 84.00 332 ALA A C 1
ATOM 2668 O O . ALA A 1 332 ? -15.365 -29.634 22.776 1.00 84.00 332 ALA A O 1
ATOM 2669 N N . VAL A 1 333 ? -13.304 -28.991 23.413 1.00 84.06 333 VAL A N 1
ATOM 2670 C CA . VAL A 1 333 ? -12.568 -30.154 22.894 1.00 84.06 333 V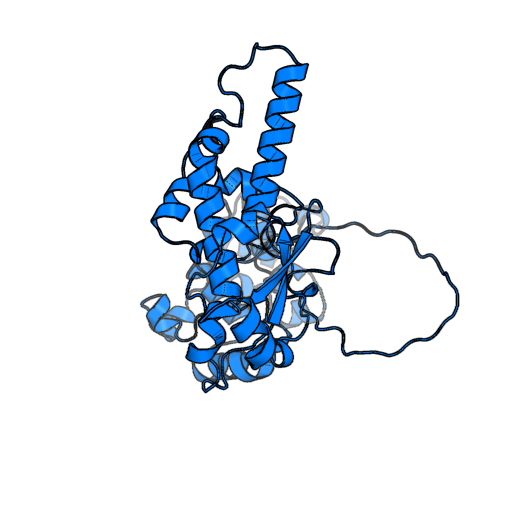AL A CA 1
ATOM 2671 C C . VAL A 1 333 ? -12.194 -31.126 24.012 1.00 84.06 333 VAL A C 1
ATOM 2673 O O . VAL A 1 333 ? -12.107 -32.329 23.767 1.00 84.06 333 VAL A O 1
ATOM 2676 N N . TYR A 1 334 ? -12.000 -30.622 25.229 1.00 86.25 334 TYR A N 1
ATOM 2677 C CA . TYR A 1 334 ? -11.642 -31.404 26.402 1.00 86.25 334 TYR A CA 1
ATOM 2678 C C . TYR A 1 334 ? -12.746 -31.292 27.456 1.00 86.25 334 TYR A C 1
ATOM 2680 O O . TYR A 1 334 ? -13.002 -30.207 27.975 1.00 86.25 334 TYR A O 1
ATOM 2688 N N . ASP A 1 335 ? -13.373 -32.425 27.779 1.00 73.56 335 ASP A N 1
ATOM 2689 C CA . ASP A 1 335 ? -14.554 -32.496 28.651 1.00 73.56 335 ASP A CA 1
ATOM 2690 C C . ASP A 1 335 ? -14.308 -31.971 30.087 1.00 73.56 335 ASP A C 1
ATOM 2692 O O . ASP A 1 335 ? -15.257 -31.548 30.744 1.00 73.56 335 ASP A O 1
ATOM 2696 N N . ASP A 1 336 ? -13.050 -31.939 30.553 1.00 78.00 336 ASP A N 1
ATOM 2697 C CA . ASP A 1 336 ? -12.646 -31.552 31.919 1.00 78.00 336 ASP A CA 1
ATOM 2698 C C . ASP A 1 336 ? -11.627 -30.389 31.946 1.00 78.00 336 ASP A C 1
ATOM 2700 O O . ASP A 1 336 ? -10.726 -30.349 32.786 1.00 78.00 336 ASP A O 1
ATOM 2704 N N . TRP A 1 337 ? -11.723 -29.430 31.020 1.00 84.44 337 TRP A N 1
ATOM 2705 C CA . TRP A 1 337 ? -10.798 -28.292 31.002 1.00 84.44 337 TRP A CA 1
ATOM 2706 C C . TRP A 1 337 ? -10.985 -27.358 32.215 1.00 84.44 337 TRP A C 1
ATOM 2708 O O . TRP A 1 337 ? -12.038 -26.743 32.372 1.00 84.44 337 TRP A O 1
ATOM 2718 N N . LEU A 1 338 ? -9.952 -27.214 33.056 1.00 79.00 338 LEU A N 1
ATOM 2719 C CA . LEU A 1 338 ? -10.014 -26.461 34.326 1.00 79.00 338 LEU A CA 1
ATOM 2720 C C . LEU A 1 338 ? -8.902 -25.410 34.491 1.00 79.00 338 LEU A C 1
ATOM 2722 O O . LEU A 1 338 ? -8.665 -24.928 35.598 1.00 79.00 338 LEU A O 1
ATOM 2726 N N . LEU A 1 339 ? -8.178 -25.092 33.417 1.00 76.44 339 LEU A N 1
ATOM 2727 C CA . LEU A 1 339 ? -6.911 -24.364 33.516 1.00 76.44 339 LEU A CA 1
ATOM 2728 C C . LEU A 1 339 ? -7.062 -22.838 33.660 1.00 76.44 339 LEU A C 1
ATOM 2730 O O . LEU A 1 339 ? -6.120 -22.196 34.121 1.00 76.44 339 LEU A O 1
ATOM 2734 N N . TRP A 1 340 ? -8.217 -22.266 33.295 1.00 80.38 340 TRP A N 1
ATOM 2735 C CA . TRP A 1 340 ? -8.519 -20.830 33.410 1.00 80.38 340 TRP A CA 1
ATOM 2736 C C . TRP A 1 340 ? -9.839 -20.533 34.110 1.00 80.38 340 TRP A C 1
ATOM 2738 O O . TRP A 1 340 ? -10.791 -21.335 33.965 1.00 80.38 340 TRP A O 1
#

Foldseek 3Di:
DDLVVLCVVCVVQEEEDQQAADDQAASQFRDRPAKDWAWAVHSVCCVVCVPPPPFRTYIGIHHPVLCVQNPNDPGRHDVSSNLSSLLVLLVVCLVLQQALVLPPDDPDPVSVVVSPVVSLSSLLRNQRQAADPVVHDPVSVVSQQDAHPVRDGNVVVSVPDPRRHHPDCVRRDDPDDDDDDDDDDDDDDDDDDDPPAADQACLDLLLQLLVCVQQVNLDPVSVVCCVPPVCVVCVVYDDDPCVCVSVVHDSNVSNPQRWQQFPVGQTFTPVLLCVQQDPVCLVVLEAGDPVSLLVSCVVRVNQDPVVVLRRLVSCVSSVPSSSSRHDNCVCVVDVDDDRD

Secondary structure (DSSP, 8-state):
--HHHHHHHHGGGPEE--SSS-TTS-TTT---SSEEEEEES-TTTGGGTTT-TT---EEEEEEHHHHHHHTT----SHHHHHHHHHHHHHHHHHHHHHTTT-TT--S-HHHHHHHHHHHHHHHHHHHTT---GGGS-HHHHHHHTSB-TTS-BHHHHHHT-TTSS---GGGG------------------------PPP--TTSHHHHHHHHHHTT--SHHHHHHHHHHSHHHHTTS---SSHHHHTTS-HHHHHSS-EEE-TT--EEEHHHHHHHS-HHHHHTTPPPPHHHHHHHHHHHT--SHHHHHHHHHHHHHTT-GGGGTS-SSHHHHSTT----

Radius of gyration: 26.07 Å; chains: 1; bounding box: 50×64×71 Å

Sequence (340 aa):
MKRKQSLSTYGHLYKRSYPVMNDDRCQCCGEQASLEWDHCPAITTAQLFVRNDKIRFIKVLLCKECNLILSDQLLPDFPSRFYTVKERLLERHKHDLISECRDNMVTTTESLRLADDKFNKLLHRIGFGLIKVDQLSSKHLAILNTETLSGTRIIDHLAAQPDCGLLSESNLTPEEDTQDNNSHPPVDYQTHADTSTPHFALNALDDFKVFLRNNRVYTKNGYLNLLNNDIKSLSTLTLPEQPTQFFGCSWDELTANVCITTSTGLKYSLDLIEQYATSDLIAIKKSVGMYDMEELLDKLGITTREEYDQLWTALRVKRVDVVEILPNQPEAVYDDWLLW

Organism: Aeromonas media (NCBI:txid651)

pLDDT: mean 76.87, std 18.21, range [24.77, 94.94]